Protein AF-Q8TXC9-F1 (afdb_monomer_lite)

Structure (mmCIF, N/CA/C/O backbone):
data_AF-Q8TXC9-F1
#
_entry.id   AF-Q8TXC9-F1
#
loop_
_atom_site.group_PDB
_atom_site.id
_atom_site.type_symbol
_atom_site.label_atom_id
_atom_site.label_alt_id
_atom_site.label_comp_id
_atom_site.label_asym_id
_atom_site.label_entity_id
_atom_site.label_seq_id
_atom_site.pdbx_PDB_ins_code
_atom_site.Cartn_x
_atom_site.Cartn_y
_atom_site.Cartn_z
_atom_site.occupancy
_atom_site.B_iso_or_equiv
_atom_site.auth_seq_id
_atom_site.auth_comp_id
_atom_site.auth_asym_id
_atom_site.auth_atom_id
_atom_site.pdbx_PDB_model_num
ATOM 1 N N . MET A 1 1 ? -34.893 -1.475 16.739 1.00 61.31 1 MET A N 1
ATOM 2 C CA . MET A 1 1 ? -33.496 -1.694 17.169 1.00 61.31 1 MET A CA 1
ATOM 3 C C . MET A 1 1 ? -32.945 -2.768 16.254 1.00 61.31 1 MET A C 1
ATOM 5 O O . MET A 1 1 ? -33.666 -3.723 16.013 1.00 61.31 1 MET A O 1
ATOM 9 N N . GLU A 1 2 ? -31.781 -2.564 15.650 1.00 82.81 2 GLU A N 1
ATOM 10 C CA . GLU A 1 2 ? -31.255 -3.497 14.645 1.00 82.81 2 GLU A CA 1
ATOM 11 C C . GLU A 1 2 ? -30.618 -4.713 15.333 1.00 82.81 2 GLU A C 1
ATOM 13 O O . GLU A 1 2 ? -30.132 -4.606 16.466 1.00 82.81 2 GLU A O 1
ATOM 18 N N . THR A 1 3 ? -30.670 -5.875 14.690 1.00 88.00 3 THR A N 1
ATOM 19 C CA . THR A 1 3 ? -30.231 -7.148 15.272 1.00 88.00 3 THR A CA 1
ATOM 20 C C . THR A 1 3 ? -29.164 -7.766 14.385 1.00 88.00 3 THR A C 1
ATOM 22 O O . THR A 1 3 ? -29.400 -7.968 13.195 1.00 88.00 3 THR A O 1
ATOM 25 N N . VAL A 1 4 ? -28.004 -8.063 14.969 1.00 90.00 4 VAL A N 1
ATOM 26 C CA . VAL A 1 4 ? -26.855 -8.683 14.296 1.00 90.00 4 VAL A CA 1
ATOM 27 C C . VAL A 1 4 ? -26.673 -10.119 14.771 1.00 90.00 4 VAL A C 1
ATOM 29 O O . VAL A 1 4 ? -27.035 -10.459 15.899 1.00 90.00 4 VAL A O 1
ATOM 32 N N . GLY A 1 5 ? -26.106 -10.961 13.914 1.00 90.00 5 GLY A N 1
ATOM 33 C CA . GLY A 1 5 ? -25.794 -12.344 14.256 1.00 90.00 5 GLY A CA 1
ATOM 34 C C . GLY A 1 5 ? -24.606 -12.509 15.207 1.00 90.00 5 GLY A C 1
ATOM 35 O O . GLY A 1 5 ? -23.860 -11.571 15.496 1.00 90.00 5 GLY A O 1
ATOM 36 N N . VAL A 1 6 ? -24.385 -13.744 15.661 1.00 90.06 6 VAL A N 1
ATOM 37 C CA . VAL A 1 6 ? -23.161 -14.155 16.375 1.00 90.06 6 VAL A CA 1
ATOM 38 C C . VAL A 1 6 ? -21.911 -14.017 15.506 1.00 90.06 6 VAL A C 1
ATOM 40 O O . VAL A 1 6 ? -20.826 -13.715 16.017 1.00 90.06 6 VAL A O 1
ATOM 43 N N . THR A 1 7 ? -22.080 -14.164 14.199 1.00 90.50 7 THR A N 1
ATOM 44 C CA . THR A 1 7 ? -21.128 -13.746 13.171 1.00 90.50 7 THR A CA 1
ATOM 45 C C . THR A 1 7 ? -21.804 -12.670 12.330 1.00 90.50 7 THR A C 1
ATOM 47 O O . THR A 1 7 ? -22.983 -12.805 12.005 1.00 90.50 7 THR A O 1
ATOM 50 N N . THR A 1 8 ? -21.087 -11.593 12.019 1.00 90.50 8 THR A N 1
ATOM 51 C CA . THR A 1 8 ? -21.594 -10.490 11.194 1.00 90.50 8 THR A CA 1
ATOM 52 C C . THR A 1 8 ? -20.525 -10.007 10.223 1.00 90.50 8 THR A C 1
ATOM 54 O O . THR A 1 8 ? -19.336 -10.301 10.386 1.00 90.50 8 THR A O 1
ATOM 57 N N . VAL A 1 9 ? -20.931 -9.241 9.220 1.00 90.06 9 VAL A N 1
ATOM 58 C CA . VAL A 1 9 ? -20.023 -8.606 8.271 1.00 90.06 9 VAL A CA 1
ATOM 59 C C . VAL A 1 9 ? -19.818 -7.159 8.678 1.00 90.06 9 VAL A C 1
ATOM 61 O O . VAL A 1 9 ? -20.773 -6.400 8.821 1.00 90.06 9 VAL A O 1
ATOM 64 N N . VAL A 1 10 ? -18.559 -6.760 8.828 1.00 91.06 10 VAL A N 1
ATOM 65 C CA . VAL A 1 10 ? -18.196 -5.378 9.148 1.00 91.06 10 VAL A CA 1
ATOM 66 C C . VAL A 1 10 ? -17.262 -4.813 8.097 1.00 91.06 10 VAL A C 1
ATOM 68 O O . VAL A 1 10 ? -16.391 -5.520 7.587 1.00 91.06 10 VAL A O 1
ATOM 71 N N . THR A 1 11 ? -17.385 -3.519 7.816 1.00 88.44 11 THR A N 1
ATOM 72 C CA . THR A 1 11 ? -16.339 -2.787 7.091 1.00 88.44 11 THR A CA 1
ATOM 73 C C . THR A 1 11 ? -15.407 -2.150 8.109 1.00 88.44 11 THR A C 1
ATOM 75 O O . THR A 1 11 ? -15.819 -1.293 8.887 1.00 88.44 11 THR A O 1
ATOM 78 N N . VAL A 1 12 ? -14.136 -2.546 8.113 1.00 88.38 12 VAL A N 1
ATOM 79 C CA . VAL A 1 12 ? -13.107 -1.943 8.968 1.00 88.38 12 VAL A CA 1
ATOM 80 C C . VAL A 1 12 ? -12.275 -0.989 8.128 1.00 88.38 12 VAL A C 1
ATOM 82 O O . VAL A 1 12 ? -11.699 -1.398 7.124 1.00 88.38 12 VAL A O 1
ATOM 85 N N . SER A 1 13 ? -12.203 0.275 8.530 1.00 79.00 13 SER A N 1
ATOM 86 C CA . SER A 1 13 ? -11.417 1.314 7.862 1.00 79.00 13 SER A CA 1
ATOM 87 C C . SER A 1 13 ? -10.275 1.784 8.761 1.00 79.00 13 SER A C 1
ATOM 89 O O . SER A 1 13 ? -10.498 2.125 9.925 1.00 79.00 13 SER A O 1
ATOM 91 N N . GLY A 1 14 ? -9.060 1.796 8.220 1.00 72.69 14 GLY A N 1
ATOM 92 C CA . GLY A 1 14 ? -7.884 2.417 8.824 1.00 72.69 14 GLY A CA 1
ATOM 93 C C . GLY A 1 14 ? -7.510 3.713 8.104 1.00 72.69 14 GLY A C 1
ATOM 94 O O . GLY A 1 14 ? -8.335 4.329 7.431 1.00 72.69 14 GLY A O 1
ATOM 95 N N . LEU A 1 15 ? -6.258 4.137 8.255 1.00 58.81 15 LEU A N 1
ATOM 96 C CA . LEU A 1 15 ? -5.747 5.389 7.691 1.00 58.81 15 LEU A CA 1
ATOM 97 C C . LEU A 1 15 ? -5.582 5.339 6.167 1.00 58.81 15 LEU A C 1
ATOM 99 O O . LEU A 1 15 ? -5.651 6.378 5.514 1.00 58.81 15 LEU A O 1
ATOM 103 N N . THR A 1 16 ? -5.328 4.155 5.604 1.00 55.47 16 THR A N 1
ATOM 104 C CA . THR A 1 16 ? -4.928 3.991 4.194 1.00 55.47 16 THR A CA 1
ATOM 105 C C . THR A 1 16 ? -5.880 3.118 3.387 1.00 55.47 16 THR A C 1
ATOM 107 O O . THR A 1 16 ? -5.694 2.960 2.184 1.00 55.47 16 THR A O 1
ATOM 110 N N . GLY A 1 17 ? -6.890 2.526 4.019 1.00 65.88 17 GLY A N 1
ATOM 111 C CA . GLY A 1 17 ? -7.825 1.656 3.325 1.00 65.88 17 GLY A CA 1
ATOM 112 C C . GLY A 1 17 ? -8.965 1.176 4.203 1.00 65.88 17 GLY A C 1
ATOM 113 O O . GLY A 1 17 ? -9.039 1.463 5.397 1.00 65.88 17 GLY A O 1
ATOM 114 N N . SER A 1 18 ? -9.861 0.416 3.588 1.00 72.38 18 SER A N 1
ATOM 115 C CA . SER A 1 18 ? -10.970 -0.244 4.263 1.00 72.38 18 SER A CA 1
ATOM 116 C C . SER A 1 18 ? -11.182 -1.632 3.694 1.00 72.38 18 SER A C 1
ATOM 118 O O . SER A 1 18 ? -10.980 -1.833 2.497 1.00 72.38 18 SER A O 1
ATOM 120 N N . LYS A 1 19 ? -11.630 -2.570 4.523 1.00 81.12 19 LYS A N 1
ATOM 121 C CA . LYS A 1 19 ? -11.921 -3.935 4.095 1.00 81.12 19 LYS A CA 1
ATOM 122 C C . LYS A 1 19 ? -13.181 -4.453 4.767 1.00 81.12 19 LYS A C 1
ATOM 124 O O . LYS A 1 19 ? -13.377 -4.248 5.965 1.00 81.12 19 LYS A O 1
ATOM 129 N N . ARG A 1 20 ? -14.019 -5.127 3.985 1.00 86.38 20 ARG A N 1
ATOM 130 C CA . ARG A 1 20 ? -15.211 -5.820 4.466 1.00 86.38 20 ARG A CA 1
ATOM 131 C C . ARG A 1 20 ? -14.799 -7.230 4.887 1.00 86.38 20 ARG A C 1
ATOM 133 O O . ARG A 1 20 ? -14.148 -7.935 4.120 1.00 86.38 20 ARG A O 1
ATOM 140 N N . VAL A 1 21 ? -15.067 -7.603 6.135 1.00 89.38 21 VAL A N 1
ATOM 141 C CA . VAL A 1 21 ? -14.606 -8.867 6.730 1.00 89.38 21 VAL A CA 1
ATOM 142 C C . VAL A 1 21 ? -15.687 -9.491 7.598 1.00 89.38 21 VAL A C 1
ATOM 144 O O . VAL A 1 21 ? -16.495 -8.787 8.203 1.00 89.38 21 VAL A O 1
ATOM 147 N N . ALA A 1 22 ? -15.653 -10.817 7.713 1.00 90.44 22 ALA A N 1
ATOM 148 C CA . ALA A 1 22 ? -16.392 -11.516 8.753 1.00 90.44 22 ALA A CA 1
ATOM 149 C C . ALA A 1 22 ? -15.819 -11.158 10.134 1.00 90.44 22 ALA A C 1
ATOM 151 O O . ALA A 1 22 ? -14.601 -11.180 10.348 1.00 90.44 22 ALA A O 1
ATOM 152 N N . ALA A 1 23 ? -16.699 -10.865 11.082 1.00 93.56 23 ALA A N 1
ATOM 153 C CA . ALA A 1 23 ? -16.362 -10.601 12.466 1.00 93.56 23 ALA A CA 1
ATOM 154 C C . ALA A 1 23 ? -17.197 -11.469 13.403 1.00 93.56 23 ALA A C 1
ATOM 156 O O . ALA A 1 23 ? -18.397 -11.662 13.202 1.00 93.56 23 ALA A O 1
ATOM 157 N N . ARG A 1 24 ? -16.568 -11.948 14.478 1.00 94.00 24 ARG A N 1
ATOM 158 C CA . ARG A 1 24 ? -17.290 -12.597 15.573 1.00 94.00 24 ARG A CA 1
ATOM 159 C C . ARG A 1 24 ? -17.814 -11.529 16.523 1.00 94.00 24 ARG A C 1
ATOM 161 O O . ARG A 1 24 ? -17.031 -10.741 17.056 1.00 94.00 24 ARG A O 1
ATOM 168 N N . VAL A 1 25 ? -19.115 -11.538 16.777 1.00 94.00 25 VAL A N 1
ATOM 169 C CA . VAL A 1 25 ? -19.719 -10.757 17.855 1.00 94.00 25 VAL A CA 1
ATOM 170 C C . VAL A 1 25 ? -19.485 -11.499 19.167 1.00 94.00 25 VAL A C 1
ATOM 172 O O . VAL A 1 25 ? -19.994 -12.602 19.361 1.00 94.00 25 VAL A O 1
ATOM 175 N N . ASP A 1 26 ? -18.683 -10.917 20.056 1.00 90.31 26 ASP A N 1
ATOM 176 C CA . ASP A 1 26 ? -18.301 -11.529 21.328 1.00 90.31 26 ASP A CA 1
ATOM 177 C C . ASP A 1 26 ? -18.760 -10.648 22.491 1.00 90.31 26 ASP A C 1
ATOM 179 O O . ASP A 1 26 ? -18.134 -9.650 22.859 1.00 90.31 26 ASP A O 1
ATOM 183 N N . THR A 1 27 ? -19.878 -11.034 23.102 1.00 87.12 27 THR A N 1
ATOM 184 C CA . THR A 1 27 ? -20.404 -10.350 24.284 1.00 87.12 27 THR A CA 1
ATOM 185 C C . THR A 1 27 ? -19.563 -10.608 25.539 1.00 87.12 27 THR A C 1
ATOM 187 O O . THR A 1 27 ? -19.743 -9.915 26.535 1.00 87.12 27 THR A O 1
ATOM 190 N N . GLY A 1 28 ? -18.629 -11.562 25.537 1.00 86.50 28 GLY A N 1
ATOM 191 C CA . GLY A 1 28 ? -17.633 -11.731 26.598 1.00 86.50 28 GLY A CA 1
ATOM 192 C C . GLY A 1 28 ? -16.497 -10.710 26.495 1.00 86.50 28 GLY A C 1
ATOM 193 O O . GLY A 1 28 ? -15.976 -10.245 27.513 1.00 86.50 28 GLY A O 1
ATOM 194 N N . ALA A 1 29 ? -16.165 -10.278 25.278 1.00 87.25 29 ALA A N 1
ATOM 195 C CA . ALA A 1 29 ? -15.137 -9.278 25.029 1.00 87.25 29 ALA A CA 1
ATOM 196 C C . ALA A 1 29 ? -15.623 -7.856 25.363 1.00 87.25 29 ALA A C 1
ATOM 198 O O . ALA A 1 29 ? -16.704 -7.411 24.971 1.00 87.25 29 ALA A O 1
ATOM 199 N N . GLU A 1 30 ? -14.820 -7.101 26.116 1.00 88.44 30 GLU A N 1
ATOM 200 C CA . GLU A 1 30 ? -15.113 -5.689 26.394 1.00 88.44 30 GLU A CA 1
ATOM 201 C C . GLU A 1 30 ? -14.768 -4.787 25.200 1.00 88.44 30 GLU A C 1
ATOM 203 O O . GLU A 1 30 ? -15.554 -3.910 24.838 1.00 88.44 30 GLU A O 1
ATOM 208 N N . ASN A 1 31 ? -13.591 -5.003 24.608 1.00 90.56 31 ASN A N 1
ATOM 209 C CA . ASN A 1 31 ? -13.044 -4.210 23.509 1.00 90.56 31 ASN A CA 1
ATOM 210 C C . ASN A 1 31 ? -12.943 -5.071 22.248 1.00 90.56 31 ASN A C 1
ATOM 212 O O . ASN A 1 31 ? -12.907 -6.300 22.333 1.00 90.56 31 ASN A O 1
ATOM 216 N N . ASP A 1 32 ? -12.824 -4.411 21.105 1.00 94.62 32 ASP A N 1
ATOM 217 C CA . ASP A 1 32 ? -12.635 -5.083 19.829 1.00 94.62 32 ASP A CA 1
ATOM 218 C C . ASP A 1 32 ? -11.209 -5.641 19.713 1.00 94.62 32 ASP A C 1
ATOM 220 O O . ASP A 1 32 ? -10.265 -5.209 20.395 1.00 94.62 32 ASP A O 1
ATOM 224 N N . SER A 1 33 ? -11.028 -6.610 18.822 1.00 93.38 33 SER A N 1
ATOM 225 C CA . SER A 1 33 ? -9.696 -7.104 18.469 1.00 93.38 33 SER A CA 1
ATOM 226 C C . SER A 1 33 ? -9.593 -7.347 16.979 1.00 93.38 33 SER A C 1
ATOM 228 O O . SER A 1 33 ? -10.494 -7.958 16.406 1.00 93.38 33 SER A O 1
ATOM 230 N N . ILE A 1 34 ? -8.478 -6.933 16.396 1.00 93.81 34 ILE A N 1
ATOM 231 C CA . ILE A 1 34 ? -8.208 -7.007 14.966 1.00 93.81 34 ILE A CA 1
ATOM 232 C C . ILE A 1 34 ? -6.934 -7.820 14.730 1.00 93.81 34 ILE A C 1
ATOM 234 O O . ILE A 1 34 ? -5.950 -7.692 15.465 1.00 93.81 34 ILE A O 1
ATOM 238 N N . ASP A 1 35 ? -6.967 -8.682 13.719 1.00 92.12 35 ASP A N 1
ATOM 239 C CA . ASP A 1 35 ? -5.806 -9.447 13.284 1.00 92.12 35 ASP A CA 1
ATOM 240 C C . ASP A 1 35 ? -4.696 -8.527 12.754 1.00 92.12 35 ASP A C 1
ATOM 242 O O . ASP A 1 35 ? -4.962 -7.545 12.058 1.00 92.12 35 ASP A O 1
ATOM 246 N N . LEU A 1 36 ? -3.440 -8.869 13.043 1.00 82.38 36 LEU A N 1
ATOM 247 C CA . LEU A 1 36 ? -2.268 -8.106 12.606 1.00 82.38 36 LEU A CA 1
ATOM 248 C C . LEU A 1 36 ? -2.195 -7.915 11.084 1.00 82.38 36 LEU A C 1
ATOM 250 O O . LEU A 1 36 ? -1.799 -6.842 10.624 1.00 82.38 36 LEU A O 1
ATOM 254 N N . LYS A 1 37 ? -2.576 -8.922 10.287 1.00 82.06 37 LYS A N 1
ATOM 255 C CA . LYS A 1 37 ? -2.560 -8.816 8.823 1.00 82.06 37 LYS A CA 1
ATOM 256 C C . LYS A 1 37 ? -3.634 -7.844 8.355 1.00 82.06 37 LYS A C 1
ATOM 258 O O . LYS A 1 37 ? -3.321 -6.930 7.598 1.00 82.06 37 LYS A O 1
ATOM 263 N N . LEU A 1 38 ? -4.863 -8.004 8.848 1.00 85.50 38 LEU A N 1
ATOM 264 C CA . LEU A 1 38 ? -5.970 -7.105 8.518 1.00 85.50 38 LEU A CA 1
ATOM 265 C C . LEU A 1 38 ? -5.649 -5.659 8.921 1.00 85.50 38 LEU A C 1
ATOM 267 O O . LEU A 1 38 ? -5.826 -4.744 8.121 1.00 85.50 38 LEU A O 1
ATOM 271 N N . ALA A 1 39 ? -5.113 -5.460 10.126 1.00 85.69 39 ALA A N 1
ATOM 272 C CA . ALA A 1 39 ? -4.670 -4.160 10.614 1.00 85.69 39 ALA A CA 1
ATOM 273 C C . ALA A 1 39 ? -3.602 -3.532 9.705 1.00 85.69 39 ALA A C 1
ATOM 275 O O . ALA A 1 39 ? -3.683 -2.347 9.386 1.00 85.69 39 ALA A O 1
ATOM 276 N N . SER A 1 40 ? -2.628 -4.323 9.247 1.00 80.00 40 SER A N 1
ATOM 277 C CA . SER A 1 40 ? -1.600 -3.857 8.316 1.00 80.00 40 SER A CA 1
ATOM 278 C C . SER A 1 40 ? -2.162 -3.502 6.937 1.00 80.00 40 SER A C 1
ATOM 280 O O . SER A 1 40 ? -1.664 -2.560 6.330 1.00 80.00 40 SER A O 1
ATOM 282 N N . GLU A 1 41 ? -3.145 -4.248 6.427 1.00 77.19 41 GLU A N 1
ATOM 283 C CA . GLU A 1 41 ? -3.743 -4.023 5.102 1.00 77.19 41 GLU A CA 1
ATOM 284 C C . GLU A 1 41 ? -4.535 -2.710 5.040 1.00 77.19 41 GLU A C 1
ATOM 286 O O . GLU A 1 41 ? -4.435 -1.974 4.062 1.00 77.19 41 GLU A O 1
ATOM 291 N N . ILE A 1 42 ? -5.296 -2.389 6.091 1.00 76.88 42 ILE A N 1
ATOM 292 C CA . ILE A 1 42 ? -6.118 -1.167 6.135 1.00 76.88 42 ILE A CA 1
ATOM 293 C C . ILE A 1 42 ? -5.356 0.062 6.660 1.00 76.88 42 ILE A C 1
ATOM 295 O O . ILE A 1 42 ? -5.903 1.166 6.680 1.00 76.88 42 ILE A O 1
ATOM 299 N N . GLY A 1 43 ? -4.119 -0.125 7.132 1.00 76.06 43 GLY A N 1
ATOM 300 C CA . GLY A 1 43 ? -3.350 0.912 7.822 1.00 76.06 43 GLY A CA 1
ATOM 301 C C . GLY A 1 43 ? -3.991 1.317 9.150 1.00 76.06 43 GLY A C 1
ATOM 302 O O . GLY A 1 43 ? -4.213 2.502 9.392 1.00 76.06 43 GLY A O 1
ATOM 303 N N . ALA A 1 44 ? -4.357 0.343 9.988 1.00 80.12 44 ALA A N 1
ATOM 304 C CA . ALA A 1 44 ? -4.981 0.590 11.284 1.00 80.12 44 ALA A CA 1
ATOM 305 C C . ALA A 1 44 ? -4.064 1.425 12.187 1.00 80.12 44 ALA A C 1
ATOM 307 O O . ALA A 1 44 ? -2.881 1.121 12.358 1.00 80.12 44 ALA A O 1
ATOM 308 N N . GLY A 1 45 ? -4.618 2.478 12.777 1.00 79.44 45 GLY A N 1
ATOM 309 C CA . GLY A 1 45 ? -3.850 3.423 13.565 1.00 79.44 45 GLY A CA 1
ATOM 310 C C . GLY A 1 45 ? -4.571 4.758 13.774 1.00 79.44 45 GLY A C 1
ATOM 311 O O . GLY A 1 45 ? -5.655 4.974 13.235 1.00 79.44 45 GLY A O 1
ATOM 312 N N . PRO A 1 46 ? -3.962 5.677 14.543 1.00 79.81 46 PRO A N 1
ATOM 313 C CA . PRO A 1 46 ? -2.685 5.518 15.249 1.00 79.81 46 PRO A CA 1
ATOM 314 C C . PRO A 1 46 ? -2.742 4.468 16.371 1.00 79.81 46 PRO A C 1
ATOM 316 O O . PRO A 1 46 ? -3.823 4.076 16.816 1.00 79.81 46 PRO A O 1
ATOM 319 N N . VAL A 1 47 ? -1.572 4.003 16.825 1.00 84.06 47 VAL A N 1
ATOM 320 C CA . VAL A 1 47 ? -1.466 3.237 18.075 1.00 84.06 47 VAL A CA 1
ATOM 321 C C . VAL A 1 47 ? -1.692 4.210 19.230 1.00 84.06 47 VAL A C 1
ATOM 323 O O . VAL A 1 47 ? -0.945 5.170 19.384 1.00 84.06 47 VAL A O 1
ATOM 326 N N . ILE A 1 48 ? -2.728 3.969 20.026 1.00 84.19 48 ILE A N 1
ATOM 327 C CA . ILE A 1 48 ? -3.173 4.861 21.108 1.00 84.19 48 ILE A CA 1
ATOM 328 C C . ILE A 1 48 ? -2.821 4.343 22.505 1.00 84.19 48 ILE A C 1
ATOM 330 O O . ILE A 1 48 ? -3.066 5.013 23.503 1.00 84.19 48 ILE A O 1
ATOM 334 N N . GLY A 1 49 ? -2.259 3.139 22.603 1.00 86.38 49 GLY A N 1
ATOM 335 C CA . GLY A 1 49 ? -1.827 2.589 23.879 1.00 86.38 49 GLY A CA 1
ATOM 336 C C . GLY A 1 49 ? -1.573 1.094 23.832 1.00 86.38 49 GLY A C 1
ATOM 337 O O . GLY A 1 49 ? -1.457 0.486 22.770 1.00 86.38 49 GLY A O 1
ATOM 338 N N . VAL A 1 50 ? -1.497 0.495 25.018 1.00 87.06 50 VAL A N 1
ATOM 339 C CA . VAL A 1 50 ? -1.298 -0.943 25.208 1.00 87.06 50 VAL A CA 1
ATOM 340 C C . VAL A 1 50 ? -2.264 -1.420 26.286 1.00 87.06 50 VAL A C 1
ATOM 342 O O . VAL A 1 50 ? -2.263 -0.887 27.394 1.00 87.06 50 VAL A O 1
ATOM 345 N N . LYS A 1 51 ? -3.072 -2.441 25.990 1.00 83.38 51 LYS A N 1
ATOM 346 C CA . LYS A 1 51 ? -3.993 -3.064 26.952 1.00 83.38 51 LYS A CA 1
ATOM 347 C C . LYS A 1 51 ? -3.479 -4.439 27.367 1.00 83.38 51 LYS A C 1
ATOM 349 O O . LYS A 1 51 ? -2.978 -5.211 26.552 1.00 83.38 51 LYS A O 1
ATOM 354 N N . LYS A 1 52 ? -3.618 -4.749 28.656 1.00 82.69 52 LYS A N 1
ATOM 355 C CA . LYS A 1 52 ? -3.370 -6.084 29.208 1.00 82.69 52 LYS A CA 1
ATOM 356 C C . LYS A 1 52 ? -4.623 -6.927 28.982 1.00 82.69 52 LYS A C 1
ATOM 358 O O . LYS A 1 52 ? -5.675 -6.608 29.526 1.00 82.69 52 LYS A O 1
ATOM 363 N N . VAL A 1 53 ? -4.518 -7.982 28.185 1.00 76.06 53 VAL A N 1
ATOM 364 C CA . VAL A 1 53 ? -5.623 -8.897 27.893 1.00 76.06 53 VAL A CA 1
ATOM 365 C C . VAL A 1 53 ? -5.395 -10.242 28.576 1.00 76.06 53 VAL A C 1
ATOM 367 O O . VAL A 1 53 ? -4.265 -10.721 28.703 1.00 76.06 53 VAL A O 1
ATOM 370 N N . ARG A 1 54 ? -6.481 -10.860 29.043 1.00 68.44 54 ARG A N 1
ATOM 371 C CA . ARG A 1 54 ? -6.475 -12.254 29.494 1.00 68.44 54 ARG A CA 1
ATOM 372 C C . ARG A 1 54 ? -6.785 -13.116 28.275 1.00 68.44 54 ARG A C 1
ATOM 374 O O . ARG A 1 54 ? -7.911 -13.100 27.792 1.00 68.44 54 ARG A O 1
ATOM 381 N N . SER A 1 55 ? -5.771 -13.784 27.734 1.00 56.62 55 SER A N 1
ATOM 382 C CA . SER A 1 55 ? -5.955 -14.704 26.611 1.00 56.62 55 SER A CA 1
ATOM 383 C C . SER A 1 55 ? -6.605 -15.993 27.116 1.00 56.62 55 SER A C 1
ATOM 385 O O . SER A 1 55 ? -6.162 -16.541 28.122 1.00 56.62 55 SER A O 1
ATOM 387 N N . ALA A 1 56 ? -7.652 -16.466 26.436 1.00 53.72 56 ALA A N 1
ATOM 388 C CA . ALA A 1 56 ? -8.244 -17.780 26.700 1.00 53.72 56 ALA A CA 1
ATOM 389 C C . ALA A 1 56 ? -7.386 -18.926 26.126 1.00 53.72 56 ALA A C 1
ATOM 391 O O . ALA A 1 56 ? -7.466 -20.052 26.605 1.00 53.72 56 ALA A O 1
ATOM 392 N N . SER A 1 57 ? -6.562 -18.625 25.116 1.00 50.47 57 SER A N 1
ATOM 393 C CA . SER A 1 57 ? -5.784 -19.599 24.339 1.00 50.47 57 SER A CA 1
ATOM 394 C C . SER A 1 57 ? -4.374 -19.825 24.886 1.00 50.47 57 SER A C 1
ATOM 396 O O . SER A 1 57 ? -3.774 -20.866 24.645 1.00 50.47 57 SER A O 1
ATOM 398 N N . ALA A 1 58 ? -3.832 -18.862 25.634 1.00 45.28 58 ALA A N 1
ATOM 399 C CA . ALA A 1 58 ? -2.629 -19.082 26.423 1.00 45.28 58 ALA A CA 1
ATOM 400 C C . ALA A 1 58 ? -3.069 -19.654 27.770 1.00 45.28 58 ALA A C 1
ATOM 402 O O . ALA A 1 58 ? -4.011 -19.138 28.368 1.00 45.28 58 ALA A O 1
ATOM 403 N N . SER A 1 59 ? -2.396 -20.705 28.251 1.00 42.28 59 SER A N 1
ATOM 404 C CA . SER A 1 59 ? -2.547 -21.238 29.612 1.00 42.28 59 SER A CA 1
ATOM 405 C C . SER A 1 59 ? -2.882 -20.117 30.604 1.00 42.28 59 SER A C 1
ATOM 407 O O . SER A 1 59 ? -2.222 -19.074 30.539 1.00 42.28 59 SER A O 1
ATOM 409 N N . ARG A 1 60 ? -3.856 -20.339 31.503 1.00 44.47 60 ARG A N 1
ATOM 410 C CA . ARG A 1 60 ? -4.478 -19.402 32.479 1.00 44.47 60 ARG A CA 1
ATOM 411 C C . ARG A 1 60 ? -3.536 -18.448 33.264 1.00 44.47 60 ARG A C 1
ATOM 413 O O . ARG A 1 60 ? -4.017 -17.632 34.042 1.00 44.47 60 ARG A O 1
ATOM 420 N N . LEU A 1 61 ? -2.221 -18.525 33.063 1.00 44.53 61 LEU A N 1
ATOM 421 C CA . LEU A 1 61 ? -1.145 -17.844 33.770 1.00 44.53 61 LEU A CA 1
ATOM 422 C C . LEU A 1 61 ? -0.466 -16.667 33.030 1.00 44.53 61 LEU A C 1
ATOM 424 O O . LEU A 1 61 ? 0.258 -15.917 33.680 1.00 44.53 61 LEU A O 1
ATOM 428 N N . ARG A 1 62 ? -0.658 -16.449 31.716 1.00 52.03 62 ARG A N 1
ATOM 429 C CA . ARG A 1 62 ? -0.012 -15.315 31.006 1.00 52.03 62 ARG A CA 1
ATOM 430 C C . ARG A 1 62 ? -1.017 -14.307 30.465 1.00 52.03 62 ARG A C 1
ATOM 432 O O . ARG A 1 62 ? -1.659 -14.500 29.440 1.00 52.03 62 ARG A O 1
ATOM 439 N N . SER A 1 63 ? -1.101 -13.176 31.155 1.00 62.34 63 SER A N 1
ATOM 440 C CA . SER A 1 63 ? -1.668 -11.951 30.601 1.00 62.34 63 SER A CA 1
ATOM 441 C C . SER A 1 63 ? -0.773 -11.410 29.488 1.00 62.34 63 SER A C 1
ATOM 443 O O . SER A 1 63 ? 0.419 -11.198 29.714 1.00 62.34 63 SER A O 1
ATOM 445 N N . GLU A 1 64 ? -1.349 -11.140 28.326 1.00 75.25 64 GLU A N 1
ATOM 446 C CA . GLU A 1 64 ? -0.641 -10.622 27.157 1.00 75.25 64 GLU A CA 1
ATOM 447 C C . GLU A 1 64 ? -0.847 -9.106 27.061 1.00 75.25 64 GLU A C 1
ATOM 449 O O . GLU A 1 64 ? -1.920 -8.594 27.386 1.00 75.25 64 GLU A O 1
ATOM 454 N N . ARG A 1 65 ? 0.176 -8.358 26.645 1.00 81.12 65 ARG A N 1
ATOM 455 C CA . ARG A 1 65 ? 0.066 -6.916 26.402 1.00 81.12 65 ARG A CA 1
ATOM 456 C C . ARG A 1 65 ? -0.086 -6.690 24.906 1.00 81.12 65 ARG A C 1
ATOM 458 O O . ARG A 1 65 ? 0.833 -6.988 24.155 1.00 81.12 65 ARG A O 1
ATOM 465 N N . ARG A 1 66 ? -1.231 -6.152 24.491 1.00 84.88 66 ARG A N 1
ATOM 466 C CA . ARG A 1 66 ? -1.555 -5.910 23.083 1.00 84.88 66 ARG A CA 1
ATOM 467 C C . ARG A 1 66 ? -1.626 -4.414 22.794 1.00 84.88 66 ARG A C 1
ATOM 469 O O . ARG A 1 66 ? -2.308 -3.704 23.543 1.00 84.88 66 ARG A O 1
ATOM 476 N N . PRO A 1 67 ? -0.951 -3.919 21.740 1.00 87.56 67 PRO A N 1
ATOM 477 C CA . PRO A 1 67 ? -1.157 -2.560 21.261 1.00 87.56 67 PRO A CA 1
ATOM 478 C C . PRO A 1 67 ? -2.629 -2.321 20.922 1.00 87.56 67 PRO A C 1
ATOM 480 O O . PRO A 1 67 ? -3.334 -3.234 20.491 1.00 87.56 67 PRO A O 1
ATOM 483 N N . VAL A 1 68 ? -3.087 -1.093 21.118 1.00 89.38 68 VAL A N 1
ATOM 484 C CA . VAL A 1 68 ? -4.444 -0.652 20.796 1.00 89.38 68 VAL A CA 1
ATOM 485 C C . VAL A 1 68 ? -4.356 0.352 19.659 1.00 89.38 68 VAL A C 1
ATOM 487 O O . VAL A 1 68 ? -3.592 1.310 19.755 1.00 89.38 68 VAL A O 1
ATOM 490 N N . VAL A 1 69 ? -5.131 0.141 18.602 1.00 87.88 69 VAL A N 1
ATOM 491 C CA . VAL A 1 69 ? -5.197 1.016 17.427 1.00 87.88 69 VAL A CA 1
ATOM 492 C C . VAL A 1 69 ? -6.587 1.615 17.271 1.00 87.88 69 VAL A C 1
ATOM 494 O O . VAL A 1 69 ? -7.586 0.992 17.636 1.00 87.88 69 VAL A O 1
ATOM 497 N N . HIS A 1 70 ? -6.651 2.814 16.698 1.00 85.06 70 HIS A N 1
ATOM 498 C CA . HIS A 1 70 ? -7.902 3.367 16.191 1.00 85.06 70 HIS A CA 1
ATOM 499 C C . HIS A 1 70 ? -8.268 2.757 14.834 1.00 85.06 70 HIS A C 1
ATOM 501 O O . HIS A 1 70 ? -7.432 2.633 13.937 1.00 85.06 70 HIS A O 1
ATOM 507 N N . VAL A 1 71 ? -9.542 2.400 14.689 1.00 85.81 71 VAL A N 1
ATOM 508 C CA . VAL A 1 71 ? -10.177 2.002 13.427 1.00 85.81 71 VAL A CA 1
ATOM 509 C C . VAL A 1 71 ? -11.592 2.575 13.369 1.00 85.81 71 VAL A C 1
ATOM 511 O O . VAL A 1 71 ? -12.193 2.871 14.400 1.00 85.81 71 VAL A O 1
ATOM 514 N N . THR A 1 72 ? -12.150 2.729 12.172 1.00 83.12 72 THR A N 1
ATOM 515 C CA . THR A 1 72 ? -13.585 3.002 11.998 1.00 83.12 72 THR A CA 1
ATOM 516 C C . THR A 1 72 ? -14.282 1.717 11.582 1.00 83.12 72 THR A C 1
ATOM 518 O O . THR A 1 72 ? -13.893 1.103 10.591 1.00 83.12 72 THR A O 1
ATOM 521 N N . LEU A 1 73 ? -15.296 1.311 12.337 1.00 86.81 73 LEU A N 1
ATOM 522 C CA . LEU A 1 73 ? -16.120 0.140 12.063 1.00 86.81 73 LEU A CA 1
ATOM 523 C C . LEU A 1 73 ? -17.465 0.564 11.500 1.00 86.81 73 LEU A C 1
ATOM 525 O O . LEU A 1 73 ? -18.164 1.365 12.113 1.00 86.81 73 LEU A O 1
ATOM 529 N N . GLU A 1 74 ? -17.840 -0.013 10.371 1.00 85.38 74 GLU A N 1
ATOM 530 C CA . GLU A 1 74 ? -19.211 -0.008 9.890 1.00 85.38 74 GLU A CA 1
ATOM 531 C C . GLU A 1 74 ? -19.885 -1.318 10.294 1.00 85.38 74 GLU A C 1
ATOM 533 O O . GLU A 1 74 ? -19.445 -2.396 9.890 1.00 85.38 74 GLU A O 1
ATOM 538 N N . LEU A 1 75 ? -20.928 -1.216 11.111 1.00 85.94 75 LEU A N 1
ATOM 539 C CA . LEU A 1 75 ? -21.731 -2.337 11.590 1.00 85.94 75 LEU A CA 1
ATOM 540 C C . LEU A 1 75 ? -23.198 -1.929 11.514 1.00 85.94 75 LEU A C 1
ATOM 542 O O . LEU A 1 75 ? -23.545 -0.872 12.043 1.00 85.94 75 LEU A O 1
ATOM 546 N N . ALA A 1 76 ? -24.046 -2.757 10.895 1.00 82.25 76 ALA A N 1
ATOM 547 C CA . ALA A 1 76 ? -25.489 -2.503 10.829 1.00 82.25 76 ALA A CA 1
ATOM 548 C C . ALA A 1 76 ? -25.803 -1.094 10.258 1.00 82.25 76 ALA A C 1
ATOM 550 O O . ALA A 1 76 ? -26.479 -0.272 10.872 1.00 82.25 76 ALA A O 1
ATOM 551 N N . GLY A 1 77 ? -25.134 -0.737 9.150 1.00 75.44 77 GLY A N 1
ATOM 552 C CA . GLY A 1 77 ? -25.243 0.576 8.494 1.00 75.44 77 GLY A CA 1
ATOM 553 C C . GLY A 1 77 ? -24.688 1.776 9.280 1.00 75.44 77 GLY A C 1
ATOM 554 O O . GLY A 1 77 ? -24.862 2.921 8.859 1.00 75.44 77 GLY A O 1
ATOM 555 N N . ARG A 1 78 ? -24.028 1.558 10.427 1.00 76.19 78 ARG A N 1
ATOM 556 C CA . ARG A 1 78 ? -23.507 2.624 11.299 1.00 76.19 78 ARG A CA 1
ATOM 557 C C . ARG A 1 78 ? -21.988 2.649 11.303 1.00 76.19 78 ARG A C 1
ATOM 559 O O . ARG A 1 78 ? -21.356 1.677 11.699 1.00 76.19 78 ARG A O 1
ATOM 566 N N . CYS A 1 79 ? -21.412 3.795 10.946 1.00 78.50 79 CYS A N 1
ATOM 567 C CA . CYS A 1 79 ? -19.975 4.055 11.045 1.00 78.50 79 CYS A CA 1
ATOM 568 C C . CYS A 1 79 ? -19.610 4.576 12.443 1.00 78.50 79 CYS A C 1
ATOM 570 O O . CYS A 1 79 ? -20.097 5.626 12.864 1.00 78.50 79 CYS A O 1
ATOM 572 N N . LEU A 1 80 ? -18.734 3.867 13.152 1.00 82.75 80 LEU A N 1
ATOM 573 C CA . LEU A 1 80 ? -18.368 4.136 14.540 1.00 82.75 80 LEU A CA 1
ATOM 574 C C . LEU A 1 80 ? -16.844 4.121 14.711 1.00 82.75 80 LEU A C 1
ATOM 576 O O . LEU A 1 80 ? -16.191 3.171 14.271 1.00 82.75 80 LEU A O 1
ATOM 580 N N . PRO A 1 81 ? -16.250 5.108 15.400 1.00 79.94 81 PRO A N 1
ATOM 581 C CA . PRO A 1 81 ? -14.868 4.994 15.839 1.00 79.94 81 PRO A CA 1
ATOM 582 C C . PRO A 1 81 ? -14.749 3.894 16.904 1.00 79.94 81 PRO A C 1
ATOM 584 O O . PRO A 1 81 ? -15.515 3.857 17.879 1.00 79.94 81 PRO A O 1
ATOM 587 N N . SER A 1 82 ? -13.766 3.015 16.729 1.00 89.06 82 SER A N 1
ATOM 588 C CA . SER A 1 82 ? -13.481 1.908 17.635 1.00 89.06 82 SER A CA 1
ATOM 589 C C . SER A 1 82 ? -11.995 1.798 17.981 1.00 89.06 82 SER A C 1
ATOM 591 O O . SER A 1 82 ? -11.107 2.131 17.195 1.00 89.06 82 SER A O 1
ATOM 593 N N . GLU A 1 83 ? -11.746 1.308 19.193 1.00 91.75 83 GLU A N 1
ATOM 594 C CA . GLU A 1 83 ? -10.430 0.926 19.687 1.00 91.75 83 GLU A CA 1
ATOM 595 C C . GLU A 1 83 ? -10.293 -0.594 19.593 1.00 91.75 83 GLU A C 1
ATOM 597 O O . GLU A 1 83 ? -10.952 -1.330 20.336 1.00 91.75 83 GLU A O 1
ATOM 602 N N . ALA A 1 84 ? -9.402 -1.066 18.725 1.00 93.44 84 ALA A N 1
ATOM 603 C CA . ALA A 1 84 ? -9.153 -2.490 18.550 1.00 93.44 84 ALA A CA 1
ATOM 604 C C . ALA A 1 84 ? -7.777 -2.877 19.097 1.00 93.44 84 ALA A C 1
ATOM 606 O O . ALA A 1 84 ? -6.770 -2.218 18.837 1.00 93.44 84 ALA A O 1
ATOM 607 N N . THR A 1 85 ? -7.720 -3.969 19.856 1.00 93.19 85 THR A N 1
ATOM 608 C CA . THR A 1 85 ? -6.444 -4.588 20.242 1.00 93.19 85 THR A CA 1
ATOM 609 C C . THR A 1 85 ? -5.849 -5.352 19.063 1.00 93.19 85 THR A C 1
ATOM 611 O O . THR A 1 85 ? -6.550 -6.131 18.417 1.00 93.19 85 THR A O 1
ATOM 614 N N . LEU A 1 86 ? -4.558 -5.155 18.793 1.00 88.06 86 LEU A N 1
ATOM 615 C CA . LEU A 1 86 ? -3.824 -5.942 17.807 1.00 88.06 86 LEU A CA 1
ATOM 616 C C . LEU A 1 86 ? -3.548 -7.334 18.369 1.00 88.06 86 LEU A C 1
ATOM 618 O O . LEU A 1 86 ? -2.943 -7.461 19.434 1.00 88.06 86 LEU A O 1
ATOM 622 N N . ALA A 1 87 ? -3.980 -8.366 17.656 1.00 84.38 87 ALA A N 1
ATOM 623 C CA . ALA A 1 87 ? -3.768 -9.752 18.042 1.00 84.38 87 ALA A CA 1
ATOM 624 C C . ALA A 1 87 ? -3.268 -10.570 16.852 1.00 84.38 87 ALA A C 1
ATOM 626 O O . ALA A 1 87 ? -3.690 -10.356 15.718 1.00 84.38 87 ALA A O 1
ATOM 627 N N . ASP A 1 88 ? -2.395 -11.534 17.120 1.00 79.19 88 ASP A N 1
ATOM 628 C CA . ASP A 1 88 ? -2.090 -12.577 16.152 1.00 79.19 88 ASP A CA 1
ATOM 629 C C . ASP A 1 88 ? -3.241 -13.592 16.139 1.00 79.19 88 ASP A C 1
ATOM 631 O O . ASP A 1 88 ? -3.429 -14.337 17.102 1.00 79.19 88 ASP A O 1
ATOM 635 N N . ARG A 1 89 ? -4.061 -13.564 15.083 1.00 78.00 89 ARG A N 1
ATOM 636 C CA . ARG A 1 89 ? -5.249 -14.417 14.929 1.00 78.00 89 ARG A CA 1
ATOM 637 C C . ARG A 1 89 ? -5.136 -15.297 13.685 1.00 78.00 89 ARG A C 1
ATOM 639 O O . ARG A 1 89 ? -6.155 -15.715 13.141 1.00 78.00 89 ARG A O 1
ATOM 646 N N . ARG A 1 90 ? -3.908 -15.578 13.231 1.00 68.81 90 ARG A N 1
ATOM 647 C CA . ARG A 1 90 ? -3.617 -16.253 11.951 1.00 68.81 90 ARG A CA 1
ATOM 648 C C . ARG A 1 90 ? -4.238 -17.651 11.837 1.00 68.81 90 ARG A C 1
ATOM 650 O O . ARG A 1 90 ? -4.568 -18.052 10.727 1.00 68.81 90 ARG A O 1
ATOM 657 N N . ASP A 1 91 ? -4.449 -18.326 12.965 1.00 71.69 91 ASP A N 1
ATOM 658 C CA . ASP A 1 91 ? -5.056 -19.663 13.039 1.00 71.69 91 ASP A CA 1
ATOM 659 C C . ASP A 1 91 ? -6.543 -19.624 13.452 1.00 71.69 91 ASP A C 1
ATOM 661 O O . ASP A 1 91 ? -7.152 -20.652 13.745 1.00 71.69 91 ASP A O 1
ATOM 665 N N . MET A 1 92 ? -7.147 -18.432 13.518 1.00 76.50 92 MET A N 1
ATOM 666 C CA . MET A 1 92 ? -8.544 -18.244 13.910 1.00 76.50 92 MET A CA 1
ATOM 667 C C . MET A 1 92 ? -9.438 -17.985 12.694 1.00 76.50 92 MET A C 1
ATOM 669 O O . MET A 1 92 ? -9.041 -17.340 11.729 1.00 76.50 92 MET A O 1
ATOM 673 N N . ARG A 1 93 ? -10.704 -18.411 12.788 1.00 78.88 93 ARG A N 1
ATOM 674 C CA . ARG A 1 93 ? -11.709 -18.264 11.717 1.00 78.88 93 ARG A CA 1
ATOM 675 C C . ARG A 1 93 ? -12.045 -16.811 11.366 1.00 78.88 93 ARG A C 1
ATOM 677 O O . ARG A 1 93 ? -12.345 -16.513 10.217 1.00 78.88 93 ARG A O 1
ATOM 684 N N . TYR A 1 94 ? -12.009 -15.915 12.353 1.00 86.62 94 TYR A N 1
ATOM 685 C CA . TYR A 1 94 ? -12.457 -14.530 12.197 1.00 86.62 94 TYR A CA 1
ATOM 686 C C . TYR A 1 94 ? -11.309 -13.545 12.469 1.00 86.62 94 TYR A C 1
ATOM 688 O O . TYR A 1 94 ? -10.789 -13.518 13.599 1.00 86.62 94 TYR A O 1
ATOM 696 N N . PRO A 1 95 ? -10.935 -12.700 11.483 1.00 89.38 95 PRO A N 1
ATOM 697 C CA . PRO A 1 95 ? -9.872 -11.706 11.636 1.00 89.38 95 PRO A CA 1
ATOM 698 C C . PRO A 1 95 ? -10.288 -10.524 12.522 1.00 89.38 95 PRO A C 1
ATOM 700 O O . PRO A 1 95 ? -9.448 -9.699 12.873 1.00 89.38 95 PRO A O 1
ATOM 703 N N . MET A 1 96 ? -11.567 -10.435 12.896 1.00 94.31 96 MET A N 1
ATOM 704 C CA . MET A 1 96 ? -12.112 -9.373 13.734 1.00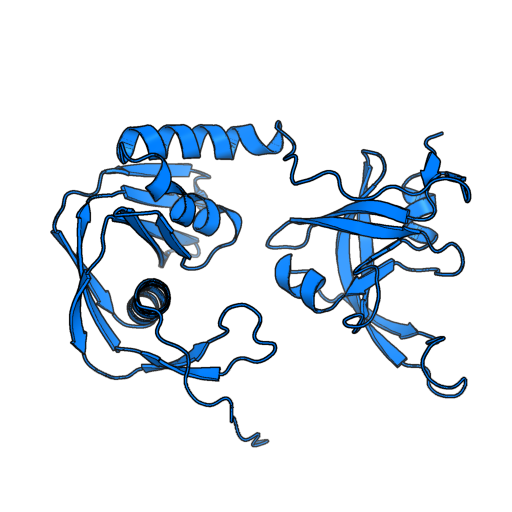 94.31 96 MET A CA 1
ATOM 705 C C . MET A 1 96 ? -13.024 -9.946 14.828 1.00 94.31 96 MET A C 1
ATOM 707 O O . MET A 1 96 ? -13.827 -10.847 14.577 1.00 94.31 96 MET A O 1
ATOM 711 N N . ILE A 1 97 ? -12.910 -9.407 16.043 1.00 94.69 97 ILE A N 1
ATOM 712 C CA . ILE A 1 97 ? -13.915 -9.537 17.107 1.00 94.69 97 ILE A CA 1
ATOM 713 C C . ILE A 1 97 ? -14.524 -8.165 17.354 1.00 94.69 97 ILE A C 1
ATOM 715 O O . ILE A 1 97 ? -13.786 -7.202 17.574 1.00 94.69 97 ILE A O 1
ATOM 719 N N . VAL A 1 98 ? -15.853 -8.117 17.396 1.00 95.19 98 VAL A N 1
ATOM 720 C CA . VAL A 1 98 ? -16.622 -6.965 17.868 1.00 95.19 98 VAL A CA 1
ATOM 721 C C . VAL A 1 98 ? -17.051 -7.231 19.308 1.00 95.19 98 VAL A C 1
ATOM 723 O O . VAL A 1 98 ? -17.838 -8.138 19.582 1.00 95.19 98 VAL A O 1
ATOM 726 N N . GLY A 1 99 ? -16.504 -6.448 20.229 1.00 94.12 99 GLY A N 1
ATOM 727 C CA . GLY A 1 99 ? -16.796 -6.498 21.650 1.00 94.12 99 GLY A CA 1
ATOM 728 C C . GLY A 1 99 ? -17.973 -5.608 22.045 1.00 94.12 99 GLY A C 1
ATOM 729 O O . GLY A 1 99 ? -18.505 -4.798 21.279 1.00 94.12 99 GLY A O 1
ATOM 730 N N . ARG A 1 100 ? -18.373 -5.715 23.312 1.00 93.00 100 ARG A N 1
ATOM 731 C CA . ARG A 1 100 ? -19.572 -5.049 23.845 1.00 93.00 100 ARG A CA 1
ATOM 732 C C . ARG A 1 100 ? -19.571 -3.528 23.739 1.00 93.00 100 ARG A C 1
ATOM 734 O O . ARG A 1 100 ? -20.651 -2.954 23.612 1.00 93.00 100 ARG A O 1
ATOM 741 N N . LYS A 1 101 ? -18.418 -2.853 23.826 1.00 92.38 101 LYS A N 1
ATOM 742 C CA . LYS A 1 101 ? -18.369 -1.382 23.706 1.00 92.38 101 LYS A CA 1
ATOM 743 C C . LYS A 1 101 ? -18.884 -0.914 22.349 1.00 92.38 101 LYS A C 1
ATOM 745 O O . LYS A 1 101 ? -19.702 0.004 22.301 1.00 92.38 101 LYS A O 1
ATOM 750 N N . THR A 1 102 ? -18.453 -1.570 21.278 1.00 91.94 102 THR A N 1
ATOM 751 C CA . THR A 1 102 ? -18.870 -1.242 19.913 1.00 91.94 102 THR A CA 1
ATOM 752 C C . THR A 1 102 ? -20.336 -1.589 19.689 1.00 91.94 102 THR A C 1
ATOM 754 O O . THR A 1 102 ? -21.079 -0.741 19.203 1.00 91.94 102 THR A O 1
ATOM 757 N N . LEU A 1 103 ? -20.800 -2.754 20.160 1.00 91.88 103 LEU A N 1
ATOM 758 C CA . LEU A 1 103 ? -22.218 -3.143 20.076 1.00 91.88 103 LEU A CA 1
ATOM 759 C C . LEU A 1 103 ? -23.143 -2.132 20.771 1.00 91.88 103 LEU A C 1
ATOM 761 O O . LEU A 1 103 ? -24.155 -1.714 20.211 1.00 91.88 103 LEU A O 1
ATOM 765 N N . ARG A 1 104 ? -22.765 -1.683 21.977 1.00 90.75 104 ARG A N 1
ATOM 766 C CA . ARG A 1 104 ? -23.518 -0.668 22.730 1.00 90.75 104 ARG A CA 1
ATOM 767 C C . ARG A 1 104 ? -23.565 0.672 22.002 1.00 90.75 104 ARG A C 1
ATOM 769 O O . ARG A 1 104 ? -24.623 1.287 21.960 1.00 90.75 104 ARG A O 1
ATOM 776 N N . ARG A 1 105 ? -22.445 1.113 21.418 1.00 87.75 105 ARG A N 1
ATOM 777 C CA . ARG A 1 105 ? -22.382 2.349 20.616 1.00 87.75 105 ARG A CA 1
ATOM 778 C C . ARG A 1 105 ? -23.209 2.249 19.335 1.00 87.75 105 ARG A C 1
ATOM 780 O O . ARG A 1 105 ? -23.833 3.229 18.943 1.00 87.75 105 ARG A O 1
ATOM 787 N N . ALA A 1 106 ? -23.234 1.076 18.707 1.00 85.88 106 ALA A N 1
ATOM 788 C CA . ALA A 1 106 ? -24.056 0.820 17.531 1.00 85.88 106 ALA A CA 1
ATOM 789 C C . ALA A 1 106 ? -25.555 0.807 17.863 1.00 85.88 106 ALA A C 1
ATOM 791 O O . ALA A 1 106 ? -26.368 1.161 17.014 1.00 85.88 106 ALA A O 1
ATOM 792 N N . GLY A 1 107 ? -25.927 0.458 19.098 1.00 89.25 107 GLY A N 1
ATOM 793 C CA . GLY A 1 107 ? -27.327 0.317 19.495 1.00 89.25 107 GLY A CA 1
ATOM 794 C C . GLY A 1 107 ? -27.977 -0.920 18.875 1.00 89.25 107 GLY A C 1
ATOM 795 O O . GLY A 1 107 ? -29.156 -0.881 18.522 1.00 89.25 107 GLY A O 1
ATOM 796 N N . VAL A 1 108 ? -27.198 -1.995 18.716 1.00 89.00 108 VAL A N 1
ATOM 797 C CA . VAL A 1 108 ? -27.646 -3.264 18.128 1.00 89.00 108 VAL A CA 1
ATOM 798 C C . VAL A 1 108 ? -27.883 -4.322 19.202 1.00 89.00 108 VAL A C 1
ATOM 800 O O . VAL A 1 108 ? -27.261 -4.309 20.266 1.00 89.00 108 VAL A O 1
ATOM 803 N N . THR A 1 109 ? -28.785 -5.251 18.910 1.00 89.56 109 THR A N 1
ATOM 804 C CA . THR A 1 109 ? -28.990 -6.487 19.680 1.00 89.56 109 THR A CA 1
ATOM 805 C C . THR A 1 109 ? -28.298 -7.653 18.986 1.00 89.56 109 THR A C 1
ATOM 807 O O . THR A 1 109 ? -28.041 -7.584 17.787 1.00 89.56 109 THR A O 1
ATOM 810 N N . VAL A 1 110 ? -27.969 -8.707 19.734 1.00 90.25 110 VAL A N 1
ATOM 811 C CA . VAL A 1 110 ? -27.312 -9.902 19.188 1.00 90.25 110 VAL A CA 1
ATOM 812 C C . VAL A 1 110 ? -28.305 -11.053 19.197 1.00 90.25 110 VAL A C 1
ATOM 814 O O . VAL A 1 110 ? -28.850 -11.362 20.256 1.00 90.25 110 VAL A O 1
ATOM 817 N N . ASP A 1 111 ? -28.511 -11.682 18.045 1.00 88.69 111 ASP A N 1
ATOM 818 C CA . ASP A 1 111 ? -29.290 -12.911 17.908 1.00 88.69 111 ASP A CA 1
ATOM 819 C C . ASP A 1 111 ? -28.345 -14.118 17.777 1.00 88.69 111 ASP A C 1
ATOM 821 O O . ASP A 1 111 ? -27.640 -14.241 16.769 1.00 88.69 111 ASP A O 1
ATOM 825 N N . PRO A 1 112 ? -28.307 -15.019 18.778 1.00 86.69 112 PRO A N 1
ATOM 826 C CA . PRO A 1 112 ? -27.479 -16.220 18.742 1.00 86.69 112 PRO A CA 1
ATOM 827 C C . PRO A 1 112 ? -27.801 -17.196 17.611 1.00 86.69 112 PRO A C 1
ATOM 829 O O . PRO A 1 112 ? -26.954 -18.023 17.289 1.00 86.69 112 PRO A O 1
ATOM 832 N N . SER A 1 113 ? -29.004 -17.125 17.037 1.00 85.06 113 SER A N 1
ATOM 833 C CA . SER A 1 113 ? -29.459 -18.029 15.978 1.00 85.06 113 SER A CA 1
ATOM 834 C C . SER A 1 113 ? -29.063 -17.577 14.571 1.00 85.06 113 SER A C 1
ATOM 836 O O . SER A 1 113 ? -29.249 -18.324 13.611 1.00 85.06 113 SER A O 1
ATOM 838 N N . ARG A 1 114 ? -28.501 -16.369 14.437 1.00 82.50 114 ARG A N 1
ATOM 839 C CA . ARG A 1 114 ? -28.174 -15.758 13.148 1.00 82.50 114 ARG A CA 1
ATOM 840 C C . ARG A 1 114 ? -26.665 -15.717 12.922 1.00 82.50 114 ARG A C 1
ATOM 842 O O . ARG A 1 114 ? -25.907 -15.270 13.781 1.00 82.50 114 ARG A O 1
ATOM 849 N N . GLU A 1 115 ? -26.235 -16.123 11.735 1.00 82.94 115 GLU A N 1
ATOM 850 C CA . GLU A 1 115 ? -24.863 -15.979 11.245 1.00 82.94 115 GLU A CA 1
ATOM 851 C C . GLU A 1 115 ? -24.894 -15.254 9.899 1.00 82.94 115 GLU A C 1
ATOM 853 O O . GLU A 1 115 ? -25.696 -15.589 9.031 1.00 82.94 115 GLU A O 1
ATOM 858 N N . GLU A 1 116 ? -24.048 -14.239 9.734 1.00 79.19 116 GLU A N 1
ATOM 859 C CA . GLU A 1 116 ? -23.854 -13.550 8.458 1.00 79.19 116 GLU A CA 1
ATOM 860 C C . GLU A 1 116 ? -22.404 -13.747 8.014 1.00 79.19 116 GLU A C 1
ATOM 862 O O . GLU A 1 116 ? -21.464 -13.522 8.784 1.00 79.19 116 GLU A O 1
ATOM 867 N N . GLU A 1 117 ? -22.225 -14.134 6.758 1.00 66.19 117 GLU A N 1
ATOM 868 C CA . GLU A 1 117 ? -20.927 -14.188 6.096 1.00 66.19 117 GLU A CA 1
ATOM 869 C C . GLU A 1 117 ? -20.859 -13.104 5.012 1.00 66.19 117 GLU A C 1
ATOM 871 O O . GLU A 1 117 ? -21.896 -12.669 4.507 1.00 66.19 117 GLU A O 1
ATOM 876 N N . PRO A 1 118 ? -19.661 -12.595 4.674 1.00 57.97 118 PRO A N 1
ATOM 877 C CA . PRO A 1 118 ? -19.521 -11.596 3.626 1.00 57.97 118 PRO A CA 1
ATOM 878 C C . PRO A 1 118 ? -19.975 -12.183 2.290 1.00 57.97 118 PRO A C 1
ATOM 880 O O . PRO A 1 118 ? -19.267 -12.983 1.685 1.00 57.97 118 PRO A O 1
ATOM 883 N N . GLU A 1 119 ? -21.144 -11.751 1.820 1.00 49.59 119 GLU A N 1
ATOM 884 C CA . GLU A 1 119 ? -21.520 -11.884 0.415 1.00 49.59 119 GLU A CA 1
ATOM 885 C C . GLU A 1 119 ? -20.476 -11.144 -0.429 1.00 49.59 119 GLU A C 1
ATOM 887 O O . GLU A 1 119 ? -20.080 -10.021 -0.080 1.00 49.59 119 GLU A O 1
ATOM 892 N N . GLY A 1 120 ? -19.987 -11.819 -1.476 1.00 44.12 120 GLY A N 1
ATOM 893 C CA . GLY A 1 120 ? -18.837 -11.408 -2.282 1.00 44.12 120 GLY A CA 1
ATOM 894 C C . GLY A 1 120 ? -18.842 -9.923 -2.654 1.00 44.12 120 GLY A C 1
ATOM 895 O O . GLY A 1 120 ? -19.894 -9.347 -2.900 1.00 44.12 120 GLY A O 1
ATOM 896 N N . ASP A 1 121 ? -17.646 -9.329 -2.641 1.00 35.44 121 ASP A N 1
ATOM 897 C CA . ASP A 1 121 ? -17.283 -7.922 -2.877 1.00 35.44 121 ASP A CA 1
ATOM 898 C C . ASP A 1 121 ? -18.339 -7.010 -3.551 1.00 35.44 121 ASP A C 1
ATOM 900 O O . ASP A 1 121 ? -18.181 -6.592 -4.697 1.00 35.44 121 ASP A O 1
ATOM 904 N N . GLU A 1 122 ? -19.379 -6.599 -2.819 1.00 33.00 122 GLU A N 1
ATOM 905 C CA . GLU A 1 122 ? -20.235 -5.474 -3.217 1.00 33.00 122 GLU A CA 1
ATOM 906 C C . GLU A 1 122 ? -19.745 -4.165 -2.575 1.00 33.00 122 GLU A C 1
ATOM 908 O O . GLU A 1 122 ? -19.652 -4.023 -1.351 1.00 33.00 122 GLU A O 1
ATOM 913 N N . VAL A 1 123 ? -19.379 -3.211 -3.434 1.00 37.47 123 VAL A N 1
ATOM 914 C CA . VAL A 1 123 ? -18.786 -1.907 -3.104 1.00 37.47 123 VAL A CA 1
ATOM 915 C C . VAL A 1 123 ? -19.890 -0.845 -2.983 1.00 37.47 123 VAL A C 1
ATOM 917 O O . VAL A 1 123 ? -20.653 -0.658 -3.927 1.00 37.47 123 VAL A O 1
ATOM 920 N N . ASP A 1 124 ? -19.933 -0.089 -1.873 1.00 36.44 124 ASP A N 1
ATOM 921 C CA . ASP A 1 124 ? -20.888 1.019 -1.643 1.00 36.44 124 ASP A CA 1
ATOM 922 C C . ASP A 1 124 ? -20.825 2.091 -2.757 1.00 36.44 124 ASP A C 1
ATOM 924 O O . ASP A 1 124 ? -19.867 2.872 -2.791 1.00 36.44 124 ASP A O 1
ATOM 928 N N . PRO A 1 125 ? -21.863 2.231 -3.607 1.00 28.83 125 PRO A N 1
ATOM 929 C CA . PRO A 1 125 ? -21.850 3.079 -4.800 1.00 28.83 125 PRO A CA 1
ATOM 930 C C . PRO A 1 125 ? -21.739 4.588 -4.521 1.00 28.83 125 PRO A C 1
ATOM 932 O O . PRO A 1 125 ? -21.380 5.350 -5.427 1.00 28.83 125 PRO A O 1
ATOM 935 N N . ARG A 1 126 ? -21.989 5.060 -3.289 1.00 32.12 126 ARG A N 1
ATOM 936 C CA . ARG A 1 126 ? -21.897 6.494 -2.944 1.00 32.12 126 ARG A CA 1
ATOM 937 C C . ARG A 1 126 ? -20.455 6.956 -2.720 1.00 32.12 126 ARG A C 1
ATOM 939 O O . ARG A 1 126 ? -20.124 8.083 -3.094 1.00 32.12 126 ARG A O 1
ATOM 946 N N . ARG A 1 127 ? -19.566 6.084 -2.227 1.00 39.38 127 ARG A N 1
ATOM 947 C CA . ARG A 1 127 ? -18.104 6.322 -2.217 1.00 39.38 127 ARG A CA 1
ATOM 948 C C . ARG A 1 127 ? -17.480 6.217 -3.609 1.00 39.38 127 ARG A C 1
ATOM 950 O O . ARG A 1 127 ? -16.419 6.788 -3.859 1.00 39.38 127 ARG A O 1
ATOM 957 N N . VAL A 1 128 ? -18.161 5.556 -4.543 1.00 38.75 128 VAL A N 1
ATOM 958 C CA . VAL A 1 128 ? -17.646 5.321 -5.893 1.00 38.75 128 VAL A CA 1
ATOM 959 C C . VAL A 1 128 ? -17.811 6.546 -6.795 1.00 38.75 128 VAL A C 1
ATOM 961 O O . VAL A 1 128 ? -17.119 6.620 -7.788 1.00 38.75 128 VAL A O 1
ATOM 964 N N . VAL A 1 129 ? -18.612 7.579 -6.507 1.00 30.70 129 VAL A N 1
ATOM 965 C CA . VAL A 1 129 ? -18.823 8.678 -7.489 1.00 30.70 129 VAL A CA 1
ATOM 966 C C . VAL A 1 129 ? -17.512 9.364 -7.933 1.00 30.70 129 VAL A C 1
ATOM 968 O O . VAL A 1 129 ? -17.377 9.723 -9.106 1.00 30.70 129 VAL A O 1
ATOM 971 N N . GLY A 1 130 ? -16.516 9.491 -7.045 1.00 51.09 130 GLY A N 1
ATOM 972 C CA . GLY A 1 130 ? -15.163 9.946 -7.398 1.00 51.09 130 GLY A CA 1
ATOM 973 C C . GLY A 1 130 ? -14.366 8.904 -8.193 1.00 51.09 130 GLY A C 1
ATOM 974 O O . GLY A 1 130 ? -13.825 9.216 -9.256 1.00 51.09 130 GLY A O 1
ATOM 975 N N . THR A 1 131 ? -14.362 7.655 -7.724 1.00 55.91 131 THR A N 1
ATOM 976 C CA . THR A 1 131 ? -13.680 6.512 -8.352 1.00 55.91 131 THR A CA 1
ATOM 977 C C . THR A 1 131 ? -14.262 6.151 -9.721 1.00 55.91 131 THR A C 1
ATOM 979 O O . THR A 1 131 ? -13.504 6.003 -10.663 1.00 55.91 131 THR A O 1
ATOM 982 N N . LEU A 1 132 ? -15.585 6.103 -9.892 1.00 60.84 132 LEU A N 1
ATOM 983 C CA . LEU A 1 132 ? -16.319 5.910 -11.149 1.00 60.84 132 LEU A CA 1
ATOM 984 C C . LEU A 1 132 ? -16.017 7.030 -12.140 1.00 60.84 132 LEU A C 1
ATOM 986 O O . LEU A 1 132 ? -15.804 6.749 -13.316 1.00 60.84 132 LEU A O 1
ATOM 990 N N . LYS A 1 133 ? -16.016 8.300 -11.706 1.00 70.56 133 LYS A N 1
ATOM 991 C CA . LYS A 1 133 ? -15.685 9.429 -12.595 1.00 70.56 133 LYS A CA 1
ATOM 992 C C . LYS A 1 133 ? -14.243 9.335 -13.085 1.00 70.56 133 LYS A C 1
ATOM 994 O O . LYS A 1 133 ? -14.002 9.523 -14.275 1.00 70.56 133 LYS A O 1
ATOM 999 N N . LEU A 1 134 ? -13.308 9.030 -12.188 1.00 71.12 134 LEU A N 1
ATOM 1000 C CA . LEU A 1 134 ? -11.899 8.825 -12.510 1.00 71.12 134 LEU A CA 1
ATOM 1001 C C . LEU A 1 134 ? -11.696 7.604 -13.413 1.00 71.12 134 LEU A C 1
ATOM 1003 O O . LEU A 1 134 ? -11.070 7.731 -14.456 1.00 71.12 134 LEU A O 1
ATOM 1007 N N . HIS A 1 135 ? -12.288 6.465 -13.066 1.00 75.75 135 HIS A N 1
ATOM 1008 C CA . HIS A 1 135 ? -12.243 5.227 -13.837 1.00 75.75 135 HIS A CA 1
ATOM 1009 C C . HIS A 1 135 ? -12.788 5.455 -15.251 1.00 75.75 135 HIS A C 1
ATOM 1011 O O . HIS A 1 135 ? -12.079 5.234 -16.222 1.00 75.75 135 HIS A O 1
ATOM 1017 N N . LYS A 1 136 ? -13.980 6.055 -15.398 1.00 78.19 136 LYS A N 1
ATOM 1018 C CA . LYS A 1 136 ? -14.541 6.442 -16.709 1.00 78.19 136 LYS A CA 1
ATOM 1019 C C . LYS A 1 136 ? -13.669 7.433 -17.484 1.00 78.19 136 LYS A C 1
ATOM 1021 O O . LYS A 1 136 ? -13.795 7.511 -18.704 1.00 78.19 136 LYS A O 1
ATOM 1026 N N . ARG A 1 137 ? -12.869 8.259 -16.804 1.00 82.88 137 ARG A N 1
ATOM 1027 C CA . ARG A 1 137 ? -11.945 9.196 -17.455 1.00 82.88 137 ARG A CA 1
ATOM 1028 C C . ARG A 1 137 ? -10.682 8.481 -17.924 1.00 82.88 137 ARG A C 1
ATOM 1030 O O . ARG A 1 137 ? -10.288 8.697 -19.056 1.00 82.88 137 ARG A O 1
ATOM 1037 N N . LEU A 1 138 ? -10.126 7.594 -17.101 1.00 81.75 138 LEU A N 1
ATOM 1038 C CA . LEU A 1 138 ? -8.999 6.732 -17.456 1.00 81.75 138 LEU A CA 1
ATOM 1039 C C . LEU A 1 138 ? -9.342 5.828 -18.634 1.00 81.75 138 LEU A C 1
ATOM 1041 O O . LEU A 1 138 ? -8.606 5.816 -19.607 1.00 81.75 138 LEU A O 1
ATOM 1045 N N . LEU A 1 139 ? -10.505 5.177 -18.603 1.00 83.19 139 LEU A N 1
ATOM 1046 C CA . LEU A 1 139 ? -11.000 4.365 -19.714 1.00 83.19 139 LEU A CA 1
ATOM 1047 C C . LEU A 1 139 ? -11.084 5.148 -21.029 1.00 83.19 139 LEU A C 1
ATOM 1049 O O . LEU A 1 139 ? -10.742 4.626 -22.080 1.00 83.19 139 LEU A O 1
ATOM 1053 N N . ARG A 1 140 ? -11.523 6.412 -20.970 1.00 84.88 140 ARG A N 1
ATOM 1054 C CA . ARG A 1 140 ? -11.597 7.285 -22.149 1.00 84.88 140 ARG A CA 1
ATOM 1055 C C . ARG A 1 140 ? -10.232 7.729 -22.663 1.00 84.88 140 ARG A C 1
ATOM 1057 O O . ARG A 1 140 ? -10.120 8.002 -23.846 1.00 84.88 140 ARG A O 1
ATOM 1064 N N . THR A 1 141 ? -9.247 7.860 -21.781 1.00 80.75 141 THR A N 1
ATOM 1065 C CA . THR A 1 141 ? -7.888 8.283 -22.140 1.00 80.75 141 THR A CA 1
ATOM 1066 C C . THR A 1 141 ? -7.045 7.123 -22.654 1.00 80.75 141 THR A C 1
ATOM 1068 O O . THR A 1 141 ? -6.295 7.304 -23.592 1.00 80.75 141 THR A O 1
ATOM 1071 N N . VAL A 1 142 ? -7.157 5.951 -22.035 1.00 82.62 142 VAL A N 1
ATOM 1072 C CA . VAL A 1 142 ? -6.297 4.793 -22.315 1.00 82.62 142 VAL A CA 1
ATOM 1073 C C . VAL A 1 142 ? -6.898 3.899 -23.404 1.00 82.62 142 VAL A C 1
ATOM 1075 O O . VAL A 1 142 ? -6.171 3.176 -24.071 1.00 82.62 142 VAL A O 1
ATOM 1078 N N . GLY A 1 143 ? -8.226 3.908 -23.578 1.00 74.69 143 GLY A N 1
ATOM 1079 C CA . GLY A 1 143 ? -8.936 3.077 -24.559 1.00 74.69 143 GLY A CA 1
ATOM 1080 C C . GLY A 1 143 ? -9.038 1.596 -24.173 1.00 74.69 143 GLY A C 1
ATOM 1081 O O . GLY A 1 143 ? -10.060 0.969 -24.446 1.00 74.69 143 GLY A O 1
ATOM 1082 N N . GLU A 1 144 ? -8.044 1.060 -23.463 1.00 75.25 144 GLU A N 1
ATOM 1083 C CA . GLU A 1 144 ? -8.001 -0.333 -23.018 1.00 75.25 144 GLU A CA 1
ATOM 1084 C C . GLU A 1 144 ? -8.604 -0.508 -21.614 1.00 75.25 144 GLU A C 1
ATOM 1086 O O . GLU A 1 144 ? -8.060 -0.041 -20.606 1.00 75.25 144 GLU A O 1
ATOM 1091 N N . LYS A 1 145 ? -9.752 -1.197 -21.530 1.00 68.19 145 LYS A N 1
ATOM 1092 C CA . LYS A 1 145 ? -10.510 -1.335 -20.276 1.00 68.19 145 LYS A CA 1
ATOM 1093 C C . LYS A 1 145 ? -9.768 -2.115 -19.205 1.00 68.19 145 LYS A C 1
ATOM 1095 O O . LYS A 1 145 ? -9.920 -1.805 -18.024 1.00 68.19 145 LYS A O 1
ATOM 1100 N N . ARG A 1 146 ? -8.995 -3.120 -19.602 1.00 67.12 146 ARG A N 1
ATOM 1101 C CA . ARG A 1 146 ? -8.335 -4.041 -18.670 1.00 67.12 146 ARG A CA 1
ATOM 1102 C C . ARG A 1 146 ? -7.048 -3.451 -18.091 1.00 67.12 146 ARG A C 1
ATOM 1104 O O . ARG A 1 146 ? -6.633 -3.832 -17.003 1.00 67.12 146 ARG A O 1
ATOM 1111 N N . ALA A 1 147 ? -6.480 -2.438 -18.744 1.00 77.06 147 ALA A N 1
ATOM 1112 C CA . ALA A 1 147 ? -5.208 -1.841 -18.353 1.00 77.06 147 ALA A CA 1
ATOM 1113 C C . ALA A 1 147 ? -5.297 -0.748 -17.272 1.00 77.06 147 ALA A C 1
ATOM 1115 O O . ALA A 1 147 ? -4.275 -0.302 -16.761 1.00 77.06 147 ALA A O 1
ATOM 1116 N N . VAL A 1 148 ? -6.490 -0.270 -16.898 1.00 81.38 148 VAL A N 1
ATOM 1117 C CA . VAL A 1 148 ? -6.604 0.854 -15.941 1.00 81.38 148 VAL A CA 1
ATOM 1118 C C . VAL A 1 148 ? -6.564 0.427 -14.471 1.00 81.38 148 VAL A C 1
ATOM 1120 O O . VAL A 1 148 ? -6.442 1.283 -13.591 1.00 81.38 148 VAL A O 1
ATOM 1123 N N . THR A 1 149 ? -6.671 -0.875 -14.189 1.00 77.75 149 THR A N 1
ATOM 1124 C CA . THR A 1 149 ? -6.759 -1.428 -12.829 1.00 77.75 149 THR A CA 1
ATOM 1125 C C . THR A 1 149 ? -5.593 -0.995 -11.933 1.00 77.75 149 THR A C 1
ATOM 1127 O O . THR A 1 149 ? -5.869 -0.454 -10.857 1.00 77.75 149 THR A O 1
ATOM 1130 N N . PRO A 1 150 ? -4.315 -1.095 -12.359 1.00 79.94 150 PRO A N 1
ATOM 1131 C CA . PRO A 1 150 ? -3.190 -0.633 -11.545 1.00 79.94 150 PRO A CA 1
ATOM 1132 C C . PRO A 1 150 ? -3.291 0.834 -11.127 1.00 79.94 150 PRO A C 1
ATOM 1134 O O . PRO A 1 150 ? -2.996 1.178 -9.986 1.00 79.94 150 PRO A O 1
ATOM 1137 N N . ALA A 1 151 ? -3.754 1.709 -12.025 1.00 83.69 151 ALA A N 1
ATOM 1138 C CA . ALA A 1 151 ? -3.877 3.132 -11.728 1.00 83.69 151 ALA A CA 1
ATOM 1139 C C . ALA A 1 151 ? -4.960 3.416 -10.679 1.00 83.69 151 ALA A C 1
ATOM 1141 O O . ALA A 1 151 ? -4.788 4.288 -9.828 1.00 83.69 151 ALA A O 1
ATOM 1142 N N . VAL A 1 152 ? -6.072 2.676 -10.720 1.00 77.06 152 VAL A N 1
ATOM 1143 C CA . VAL A 1 152 ? -7.139 2.791 -9.717 1.00 77.06 152 VAL A CA 1
ATOM 1144 C C . VAL A 1 152 ? -6.636 2.331 -8.350 1.00 77.06 152 VAL A C 1
ATOM 1146 O O . VAL A 1 152 ? -6.813 3.059 -7.372 1.00 77.06 152 VAL A O 1
ATOM 1149 N N . LEU A 1 153 ? -5.961 1.180 -8.291 1.00 68.19 153 LEU A N 1
ATOM 1150 C CA . LEU A 1 153 ? -5.410 0.636 -7.047 1.00 68.19 153 LEU A CA 1
ATOM 1151 C C . LEU A 1 153 ? -4.339 1.555 -6.450 1.00 68.19 153 LEU A C 1
ATOM 1153 O O . LEU A 1 153 ? -4.394 1.857 -5.259 1.00 68.19 153 LEU A O 1
ATOM 1157 N N . ALA A 1 154 ? -3.435 2.092 -7.274 1.00 76.06 154 ALA A N 1
ATOM 1158 C CA . ALA A 1 154 ? -2.425 3.054 -6.837 1.00 76.06 154 ALA A CA 1
ATOM 1159 C C . ALA A 1 154 ? -3.049 4.319 -6.225 1.00 76.06 154 ALA A C 1
ATOM 1161 O O . ALA A 1 154 ? -2.569 4.817 -5.211 1.00 76.06 154 ALA A O 1
ATOM 1162 N N . LEU A 1 155 ? -4.151 4.826 -6.784 1.00 77.38 155 LEU A N 1
ATOM 1163 C CA . LEU A 1 155 ? -4.832 6.012 -6.250 1.00 77.38 155 LEU A CA 1
ATOM 1164 C C . LEU A 1 155 ? -5.632 5.723 -4.974 1.00 77.38 155 LEU A C 1
ATOM 1166 O O . LEU A 1 155 ? -5.806 6.624 -4.155 1.00 77.38 155 LEU A O 1
ATOM 1170 N N . GLN A 1 156 ? -6.128 4.496 -4.800 1.00 72.06 156 GLN A N 1
ATOM 1171 C CA . GLN A 1 156 ? -6.897 4.095 -3.617 1.00 72.06 156 GLN A CA 1
ATOM 1172 C C . GLN A 1 156 ? -6.012 3.681 -2.440 1.00 72.06 156 GLN A C 1
ATOM 1174 O O . GLN A 1 156 ? -6.356 3.963 -1.294 1.00 72.06 156 GLN A O 1
ATOM 1179 N N . HIS A 1 157 ? -4.895 3.014 -2.720 1.00 68.56 157 HIS A N 1
ATOM 1180 C CA . HIS A 1 157 ? -4.079 2.329 -1.715 1.00 68.56 157 HIS A CA 1
ATOM 1181 C C . HIS A 1 157 ? -2.623 2.811 -1.681 1.00 68.56 157 HIS A C 1
ATOM 1183 O O . HIS A 1 157 ? -1.874 2.457 -0.769 1.00 68.56 157 HIS A O 1
ATOM 1189 N N . GLY A 1 158 ? -2.218 3.654 -2.633 1.00 73.88 158 GLY A N 1
ATOM 1190 C CA . GLY A 1 158 ? -0.837 4.096 -2.796 1.00 73.88 158 GLY A CA 1
ATOM 1191 C C . GLY A 1 158 ? 0.068 3.005 -3.371 1.00 73.88 158 GLY A C 1
ATOM 1192 O O . GLY A 1 158 ? -0.333 1.859 -3.560 1.00 73.88 158 GLY A O 1
ATOM 1193 N N . GLY A 1 159 ? 1.326 3.369 -3.621 1.00 79.31 159 GLY A N 1
ATOM 1194 C CA . GLY A 1 159 ? 2.334 2.434 -4.126 1.00 79.31 159 GLY A CA 1
ATOM 1195 C C . GLY A 1 159 ? 2.243 2.187 -5.631 1.00 79.31 159 GLY A C 1
ATOM 1196 O O . GLY A 1 159 ? 1.438 2.802 -6.329 1.00 79.31 159 GLY A O 1
ATOM 1197 N N . ALA A 1 160 ? 3.140 1.334 -6.121 1.00 83.50 160 ALA A N 1
ATOM 1198 C CA . ALA A 1 160 ? 3.123 0.866 -7.499 1.00 83.50 160 ALA A CA 1
ATOM 1199 C C . ALA A 1 160 ? 2.302 -0.427 -7.595 1.00 83.50 160 ALA A C 1
ATOM 1201 O O . ALA A 1 160 ? 2.151 -1.125 -6.594 1.00 83.50 160 ALA A O 1
ATOM 1202 N N . TRP A 1 161 ? 1.734 -0.685 -8.770 1.00 83.31 161 TRP A N 1
ATOM 1203 C CA . TRP A 1 161 ? 0.892 -1.850 -9.037 1.00 83.31 161 TRP A CA 1
ATOM 1204 C C . TRP A 1 161 ? 1.102 -2.328 -10.470 1.00 83.31 161 TRP A C 1
ATOM 1206 O O . TRP A 1 161 ? 1.296 -1.514 -11.375 1.00 83.31 161 TRP A O 1
ATOM 1216 N N . SER A 1 162 ? 0.987 -3.629 -10.688 1.00 82.25 162 SER A N 1
ATOM 1217 C CA . SER A 1 162 ? 1.044 -4.285 -11.993 1.00 82.25 162 SER A CA 1
ATOM 1218 C C . SER A 1 162 ? -0.219 -5.102 -12.247 1.00 82.25 162 SER A C 1
ATOM 1220 O O . SER A 1 162 ? -0.919 -5.516 -11.322 1.00 82.25 162 SER A O 1
ATOM 1222 N N . TYR A 1 163 ? -0.532 -5.314 -13.521 1.00 78.62 163 TYR A N 1
ATOM 1223 C CA . TYR A 1 163 ? -1.623 -6.178 -13.953 1.00 78.62 163 TYR A CA 1
ATOM 1224 C C . TYR A 1 163 ? -1.300 -6.798 -15.312 1.00 78.62 163 TYR A C 1
ATOM 1226 O O . TYR A 1 163 ? -0.775 -6.113 -16.192 1.00 78.62 163 TYR A O 1
ATOM 1234 N N . ARG A 1 164 ? -1.632 -8.080 -15.483 1.00 78.94 164 ARG A N 1
ATOM 1235 C CA . ARG A 1 164 ? -1.552 -8.812 -16.751 1.00 78.94 164 ARG A CA 1
ATOM 1236 C C . ARG A 1 164 ? -2.852 -9.570 -16.971 1.00 78.94 164 ARG A C 1
ATOM 1238 O O . ARG A 1 164 ? -3.292 -10.282 -16.072 1.00 78.94 164 ARG A O 1
ATOM 1245 N N . ASP A 1 165 ? -3.420 -9.436 -18.161 1.00 72.75 165 ASP A N 1
ATOM 1246 C CA . ASP A 1 165 ? -4.560 -10.226 -18.621 1.00 72.75 165 ASP A CA 1
ATOM 1247 C C . ASP A 1 165 ? -4.449 -10.455 -20.132 1.00 72.75 165 ASP A C 1
ATOM 1249 O O . ASP A 1 165 ? -4.522 -9.512 -20.923 1.00 72.75 165 ASP A O 1
ATOM 1253 N N . GLY A 1 166 ? -4.224 -11.712 -20.525 1.00 76.81 166 GLY A N 1
ATOM 1254 C CA . GLY A 1 166 ? -3.872 -12.069 -21.900 1.00 76.81 166 GLY A CA 1
ATOM 1255 C C . GLY A 1 166 ? -2.624 -11.320 -22.377 1.00 76.81 166 GLY A C 1
ATOM 1256 O O . GLY A 1 166 ? -1.602 -11.304 -21.687 1.00 76.81 166 GLY A O 1
ATOM 1257 N N . ASP A 1 167 ? -2.741 -10.673 -23.535 1.00 81.19 167 ASP A N 1
ATOM 1258 C CA . ASP A 1 167 ? -1.656 -9.919 -24.176 1.00 81.19 167 ASP A CA 1
ATOM 1259 C C . ASP A 1 167 ? -1.496 -8.495 -23.622 1.00 81.19 167 ASP A C 1
ATOM 1261 O O . ASP A 1 167 ? -0.549 -7.790 -23.968 1.00 81.19 167 ASP A O 1
ATOM 1265 N N . VAL A 1 168 ? -2.412 -8.052 -22.755 1.00 80.50 168 VAL A N 1
ATOM 1266 C CA . VAL A 1 168 ? -2.367 -6.714 -22.165 1.00 80.50 168 VAL A CA 1
ATOM 1267 C C . VAL A 1 168 ? -1.657 -6.786 -20.823 1.00 80.50 168 VAL A C 1
ATOM 1269 O O . VAL A 1 168 ? -2.121 -7.431 -19.878 1.00 80.50 168 VAL A O 1
ATOM 1272 N N . SER A 1 169 ? -0.552 -6.054 -20.704 1.00 87.31 169 SER A N 1
ATOM 1273 C CA . SER A 1 169 ? 0.082 -5.795 -19.414 1.00 87.31 169 SER A CA 1
ATOM 1274 C C . SER A 1 169 ? 0.149 -4.304 -19.125 1.00 87.31 169 SER A C 1
ATOM 1276 O O . SER A 1 169 ? 0.222 -3.468 -20.022 1.00 87.31 169 SER A O 1
ATOM 1278 N N . SER A 1 170 ? 0.064 -3.943 -17.851 1.00 90.88 170 SER A N 1
ATOM 1279 C CA . SER A 1 170 ? 0.135 -2.548 -17.436 1.00 90.88 170 SER A CA 1
ATOM 1280 C C . SER A 1 170 ? 0.776 -2.400 -16.070 1.00 90.88 170 SER A C 1
ATOM 1282 O O . SER A 1 170 ? 0.635 -3.264 -15.202 1.00 90.88 170 SER A O 1
ATOM 1284 N N . VAL A 1 171 ? 1.478 -1.286 -15.879 1.00 93.19 171 VAL A N 1
ATOM 1285 C CA . VAL A 1 171 ? 2.101 -0.929 -14.602 1.00 93.19 171 VAL A CA 1
ATOM 1286 C C . VAL A 1 171 ? 1.776 0.516 -14.268 1.00 93.19 171 VAL A C 1
ATOM 1288 O O . VAL A 1 171 ? 1.950 1.406 -15.097 1.00 93.19 171 VAL A O 1
ATOM 1291 N N . ALA A 1 172 ? 1.323 0.756 -13.041 1.00 91.69 172 ALA A N 1
ATOM 1292 C CA . ALA A 1 172 ? 1.150 2.088 -12.489 1.00 91.69 172 ALA A CA 1
ATOM 1293 C C . ALA A 1 172 ? 2.254 2.376 -11.466 1.00 91.69 172 ALA A C 1
ATOM 1295 O O . ALA A 1 172 ? 2.376 1.663 -10.473 1.00 91.69 172 ALA A O 1
ATOM 1296 N N . VAL A 1 173 ? 3.044 3.430 -11.684 1.00 95.75 173 VAL A N 1
ATOM 1297 C CA . VAL A 1 173 ? 4.131 3.840 -10.781 1.00 95.75 173 VAL A CA 1
ATOM 1298 C C . VAL A 1 173 ? 3.981 5.307 -10.349 1.00 95.75 173 VAL A C 1
ATOM 1300 O O . VAL A 1 173 ? 4.000 6.210 -11.194 1.00 95.75 173 VAL A O 1
ATOM 1303 N N . PRO A 1 174 ? 3.812 5.590 -9.041 1.00 92.81 174 PRO A N 1
ATOM 1304 C CA . PRO A 1 174 ? 3.723 6.955 -8.543 1.00 92.81 174 PRO A CA 1
ATOM 1305 C C . PRO A 1 174 ? 5.106 7.582 -8.380 1.00 92.81 174 PRO A C 1
ATOM 1307 O O . PRO A 1 174 ? 6.018 7.004 -7.781 1.00 92.81 174 PRO A O 1
ATOM 1310 N N . ILE A 1 175 ? 5.234 8.823 -8.840 1.00 94.81 175 ILE A N 1
ATOM 1311 C CA . ILE A 1 175 ? 6.413 9.663 -8.646 1.00 94.81 175 ILE A CA 1
ATOM 1312 C C . ILE A 1 175 ? 6.016 10.854 -7.787 1.00 94.81 175 ILE A C 1
ATOM 1314 O O . ILE A 1 175 ? 5.200 11.688 -8.181 1.00 94.81 175 ILE A O 1
ATOM 1318 N N . ARG A 1 176 ? 6.622 10.949 -6.604 1.00 91.56 176 ARG A N 1
ATOM 1319 C CA . ARG A 1 176 ? 6.319 11.995 -5.626 1.00 91.56 176 ARG A CA 1
ATOM 1320 C C . ARG A 1 176 ? 7.374 13.087 -5.647 1.00 91.56 176 ARG A C 1
ATOM 1322 O O . ARG A 1 176 ? 8.569 12.801 -5.678 1.00 91.56 176 ARG A O 1
ATOM 1329 N N . LYS A 1 177 ? 6.926 14.338 -5.590 1.00 88.31 177 LYS A N 1
ATOM 1330 C CA . LYS A 1 177 ? 7.784 15.523 -5.482 1.00 88.31 177 LYS A CA 1
ATOM 1331 C C . LYS A 1 177 ? 7.280 16.409 -4.350 1.00 88.31 177 LYS A C 1
ATOM 1333 O O . LYS A 1 177 ? 6.130 16.844 -4.376 1.00 88.31 177 LYS A O 1
ATOM 1338 N N . LEU A 1 178 ? 8.141 16.674 -3.370 1.00 87.12 178 LEU A N 1
ATOM 1339 C CA . LEU A 1 178 ? 7.879 17.647 -2.313 1.00 87.12 178 LEU A CA 1
ATOM 1340 C C . LEU A 1 178 ? 8.253 19.042 -2.818 1.00 87.12 178 LEU A C 1
ATOM 1342 O O . LEU A 1 178 ? 9.377 19.268 -3.256 1.00 87.12 178 LEU A O 1
ATOM 1346 N N . SER A 1 179 ? 7.312 19.979 -2.761 1.00 84.75 179 SER A N 1
ATOM 1347 C CA . SER A 1 179 ? 7.555 21.387 -3.072 1.00 84.75 179 SER A CA 1
ATOM 1348 C C . SER A 1 179 ? 6.645 22.252 -2.211 1.00 84.75 179 SER A C 1
ATOM 1350 O O . SER A 1 179 ? 5.445 21.993 -2.131 1.00 84.75 179 SER A O 1
ATOM 1352 N N . ASN A 1 180 ? 7.212 23.266 -1.551 1.00 86.81 180 ASN A N 1
ATOM 1353 C CA . ASN A 1 180 ? 6.481 24.216 -0.702 1.00 86.81 180 ASN A CA 1
ATOM 1354 C C . ASN A 1 180 ? 5.564 23.530 0.333 1.00 86.81 180 ASN A C 1
ATOM 1356 O O . ASN A 1 180 ? 4.401 23.893 0.478 1.00 86.81 180 ASN A O 1
ATOM 1360 N N . GLY A 1 181 ? 6.060 22.480 1.000 1.00 84.81 181 GLY A N 1
ATOM 1361 C CA . GLY A 1 181 ? 5.294 21.717 1.998 1.00 84.81 181 GLY A CA 1
ATOM 1362 C C . GLY A 1 181 ? 4.187 20.818 1.429 1.00 84.81 181 GLY A C 1
ATOM 1363 O O . GLY A 1 181 ? 3.487 20.160 2.191 1.00 84.81 181 GLY A O 1
ATOM 1364 N N . VAL A 1 182 ? 4.030 20.748 0.103 1.00 80.06 182 VAL A N 1
ATOM 1365 C CA . VAL A 1 182 ? 3.029 19.912 -0.568 1.00 80.06 182 VAL A CA 1
ATOM 1366 C C . VAL A 1 182 ? 3.723 18.784 -1.323 1.00 80.06 182 VAL A C 1
ATOM 1368 O O . VAL A 1 182 ? 4.572 19.021 -2.184 1.00 80.06 182 VAL A O 1
ATOM 1371 N N . VAL A 1 183 ? 3.331 17.542 -1.035 1.00 84.06 183 VAL A N 1
ATOM 1372 C CA . VAL A 1 183 ? 3.725 16.380 -1.840 1.00 84.06 183 VAL A CA 1
ATOM 1373 C C . VAL A 1 183 ? 2.761 16.263 -3.012 1.00 84.06 183 VAL A C 1
ATOM 1375 O 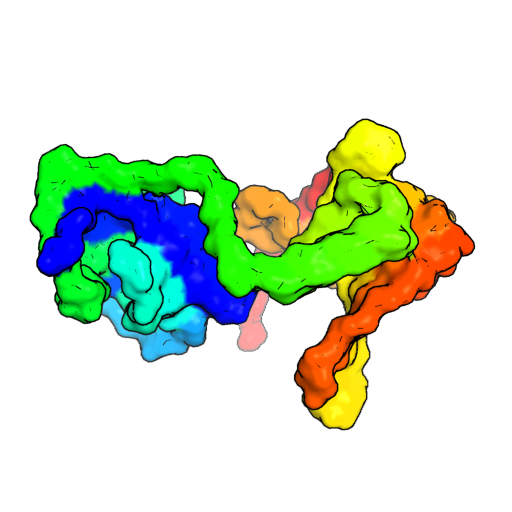O . VAL A 1 183 ? 1.579 15.979 -2.831 1.00 84.06 183 VAL A O 1
ATOM 1378 N N . ARG A 1 184 ? 3.263 16.503 -4.222 1.00 89.00 184 ARG A N 1
ATOM 1379 C CA . ARG A 1 184 ? 2.538 16.220 -5.464 1.00 89.00 184 ARG A CA 1
ATOM 1380 C C . ARG A 1 184 ? 2.905 14.834 -5.958 1.00 89.00 184 ARG A C 1
ATOM 1382 O O . ARG A 1 184 ? 4.058 14.424 -5.827 1.00 89.00 184 ARG A O 1
ATOM 1389 N N . GLU A 1 185 ? 1.935 14.149 -6.543 1.00 90.62 185 GLU A N 1
ATOM 1390 C CA . GLU A 1 185 ? 2.120 12.806 -7.081 1.00 90.62 185 GLU A CA 1
ATOM 1391 C C . GLU A 1 185 ? 1.735 12.778 -8.561 1.00 90.62 185 GLU A C 1
ATOM 1393 O O . GLU A 1 185 ? 0.604 13.105 -8.922 1.00 90.62 185 GLU A O 1
ATOM 1398 N N . ASP A 1 186 ? 2.693 12.399 -9.406 1.00 95.25 186 ASP A N 1
ATOM 1399 C CA . ASP A 1 186 ? 2.471 12.077 -10.811 1.00 95.25 186 ASP A CA 1
ATOM 1400 C C . ASP A 1 186 ? 2.502 10.549 -10.943 1.00 95.25 186 ASP A C 1
ATOM 1402 O O . ASP A 1 186 ? 3.557 9.928 -10.811 1.00 95.25 186 ASP A O 1
ATOM 1406 N N . LEU A 1 187 ? 1.343 9.943 -11.176 1.00 95.50 187 LEU A N 1
ATOM 1407 C CA . LEU A 1 187 ? 1.183 8.510 -11.389 1.00 95.50 187 LEU A CA 1
ATOM 1408 C C . LEU A 1 187 ? 1.247 8.206 -12.886 1.00 95.50 187 LEU A C 1
ATOM 1410 O O . LEU A 1 187 ? 0.404 8.673 -13.655 1.00 95.50 187 LEU A O 1
ATOM 1414 N N . TYR A 1 188 ? 2.252 7.433 -13.283 1.00 97.75 188 TYR A N 1
ATOM 1415 C CA . TYR A 1 188 ? 2.437 6.973 -14.655 1.00 97.75 188 TYR A CA 1
ATOM 1416 C C . TYR A 1 188 ? 1.793 5.604 -14.796 1.00 97.75 188 TYR A C 1
ATOM 1418 O O . TYR A 1 188 ? 2.214 4.676 -14.114 1.00 97.75 188 TYR A O 1
ATOM 1426 N N . LEU A 1 189 ? 0.788 5.490 -15.659 1.00 96.75 189 LEU A N 1
ATOM 1427 C CA . LEU A 1 189 ? 0.241 4.222 -16.120 1.00 96.75 189 LEU A CA 1
ATOM 1428 C C . LEU A 1 189 ? 0.867 3.903 -17.476 1.00 96.75 189 LEU A C 1
ATOM 1430 O O . LEU A 1 189 ? 0.656 4.656 -18.426 1.00 96.75 189 LEU A O 1
ATOM 1434 N N . LEU A 1 190 ? 1.619 2.811 -17.542 1.00 97.44 190 LEU A N 1
ATOM 1435 C CA . LEU A 1 190 ? 2.312 2.338 -18.736 1.00 97.44 190 LEU A CA 1
ATOM 1436 C C . LEU A 1 190 ? 1.598 1.111 -19.293 1.00 97.44 190 LEU A C 1
ATOM 1438 O O . LEU A 1 190 ? 1.285 0.198 -18.525 1.00 97.44 190 LEU A O 1
ATOM 1442 N N . LEU A 1 191 ? 1.371 1.089 -20.603 1.00 94.75 191 LEU A N 1
ATOM 1443 C CA . LEU A 1 191 ? 0.866 -0.068 -21.339 1.00 94.75 191 LEU A CA 1
ATOM 1444 C C . LEU A 1 191 ? 2.017 -0.869 -21.935 1.00 94.75 191 LEU A C 1
ATOM 1446 O O . LEU A 1 191 ? 2.953 -0.286 -22.480 1.00 94.75 191 LEU A O 1
ATOM 1450 N N . ASN A 1 192 ? 1.918 -2.191 -21.815 1.00 93.94 192 ASN A N 1
ATOM 1451 C CA . ASN A 1 192 ? 2.890 -3.180 -22.272 1.00 93.94 192 ASN A CA 1
ATOM 1452 C C . ASN A 1 192 ? 4.346 -2.764 -22.007 1.00 93.94 192 ASN A C 1
ATOM 1454 O O . ASN A 1 192 ? 5.143 -2.661 -22.940 1.00 93.94 192 ASN A O 1
ATOM 1458 N N . PRO A 1 193 ? 4.692 -2.436 -20.747 1.00 96.56 193 PRO A N 1
ATOM 1459 C CA . PRO A 1 193 ? 6.014 -1.926 -20.452 1.00 96.56 193 PRO A CA 1
ATOM 1460 C C . PRO A 1 193 ? 7.080 -3.024 -20.566 1.00 96.56 193 PRO A C 1
ATOM 1462 O O . PRO A 1 193 ? 6.938 -4.100 -19.984 1.00 96.56 193 PRO A O 1
ATOM 1465 N N . GLU A 1 194 ? 8.186 -2.712 -21.236 1.00 95.75 194 GLU A N 1
ATOM 1466 C CA . GLU A 1 194 ? 9.336 -3.601 -21.421 1.00 95.75 194 GLU A CA 1
ATOM 1467 C C . GLU A 1 194 ? 10.637 -2.909 -21.008 1.00 95.75 194 GLU A C 1
ATOM 1469 O O . GLU A 1 194 ? 10.862 -1.737 -21.312 1.00 95.75 194 GLU A O 1
ATOM 1474 N N . ILE A 1 195 ? 11.510 -3.629 -20.300 1.00 96.88 195 ILE A N 1
ATOM 1475 C CA . ILE A 1 195 ? 12.806 -3.094 -19.866 1.00 96.88 195 ILE A CA 1
ATOM 1476 C C . ILE A 1 195 ? 13.736 -3.001 -2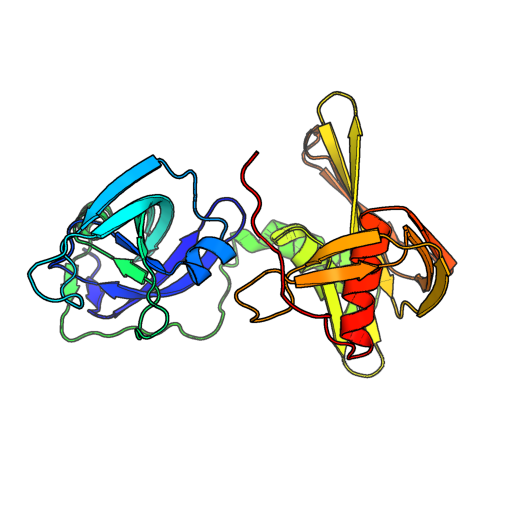1.078 1.00 96.88 195 ILE A C 1
ATOM 1478 O O . ILE A 1 195 ? 14.110 -4.022 -21.647 1.00 96.88 195 ILE A O 1
ATOM 1482 N N . GLU A 1 196 ? 14.167 -1.787 -21.423 1.00 97.19 196 GLU A N 1
ATOM 1483 C CA . GLU A 1 196 ? 15.209 -1.562 -22.435 1.00 97.19 196 GLU A CA 1
ATOM 1484 C C . GLU A 1 196 ? 16.601 -1.537 -21.802 1.00 97.19 196 GLU A C 1
ATOM 1486 O O . GLU A 1 196 ? 17.568 -2.042 -22.372 1.00 97.19 196 GLU A O 1
ATOM 1491 N N . ARG A 1 197 ? 16.722 -0.940 -20.608 1.00 97.38 197 ARG A N 1
ATOM 1492 C CA . ARG A 1 197 ? 18.004 -0.788 -19.911 1.00 97.38 197 ARG A CA 1
ATOM 1493 C C . ARG A 1 197 ? 17.823 -0.755 -18.399 1.00 97.38 197 ARG A C 1
ATOM 1495 O O . ARG A 1 197 ? 16.937 -0.074 -17.886 1.00 97.38 197 ARG A O 1
ATOM 1502 N N . ALA A 1 198 ? 18.717 -1.429 -17.681 1.00 96.56 198 ALA A N 1
ATOM 1503 C CA . ALA A 1 198 ? 18.774 -1.439 -16.223 1.00 96.56 198 ALA A CA 1
ATOM 1504 C C . ALA A 1 198 ? 20.225 -1.255 -15.756 1.00 96.56 198 ALA A C 1
ATOM 1506 O O . ALA A 1 198 ? 21.106 -1.999 -16.179 1.00 96.56 198 ALA A O 1
ATOM 1507 N N . GLU A 1 199 ? 20.486 -0.268 -14.893 1.00 96.44 199 GLU A N 1
ATOM 1508 C CA . GLU A 1 199 ? 21.848 0.060 -14.449 1.00 96.44 199 GLU A CA 1
ATOM 1509 C C . GLU A 1 199 ? 21.973 0.331 -12.953 1.00 96.44 199 GLU A C 1
ATOM 1511 O O . GLU A 1 199 ? 21.090 0.915 -12.311 1.00 96.44 199 GLU A O 1
ATOM 1516 N N . GLY A 1 200 ? 23.150 -0.004 -12.420 1.00 94.81 200 GLY A N 1
ATOM 1517 C CA . GLY A 1 200 ? 23.493 0.157 -11.011 1.00 94.81 200 GLY A CA 1
ATOM 1518 C C . GLY A 1 200 ? 22.684 -0.763 -10.098 1.00 94.81 200 GLY A C 1
ATOM 1519 O O . GLY A 1 200 ? 21.774 -1.454 -10.539 1.00 94.81 200 GLY A O 1
ATOM 1520 N N . THR A 1 201 ? 22.992 -0.737 -8.802 1.00 94.06 201 THR A N 1
ATOM 1521 C CA . THR A 1 201 ? 22.325 -1.590 -7.809 1.00 94.06 201 THR A CA 1
ATOM 1522 C C . THR A 1 201 ? 21.884 -0.764 -6.612 1.00 94.06 201 THR A C 1
ATOM 1524 O O . THR A 1 201 ? 22.663 -0.007 -6.037 1.00 94.06 201 THR A O 1
ATOM 1527 N N . LEU A 1 202 ? 20.625 -0.936 -6.229 1.00 91.19 202 LEU A N 1
ATOM 1528 C CA . LEU A 1 202 ? 20.008 -0.433 -5.015 1.00 91.19 202 LEU A CA 1
ATOM 1529 C C . LEU A 1 202 ? 19.553 -1.640 -4.195 1.00 91.19 202 LEU A C 1
ATOM 1531 O O . LEU A 1 202 ? 18.768 -2.462 -4.670 1.00 91.19 202 LEU A O 1
ATOM 1535 N N . THR A 1 203 ? 20.033 -1.732 -2.960 1.00 89.81 203 THR A N 1
ATOM 1536 C CA . THR A 1 203 ? 19.601 -2.753 -2.002 1.00 89.81 203 THR A CA 1
ATOM 1537 C C . THR A 1 203 ? 18.515 -2.168 -1.107 1.00 89.81 203 THR A C 1
ATOM 1539 O O . THR A 1 203 ? 18.694 -1.093 -0.535 1.00 89.81 203 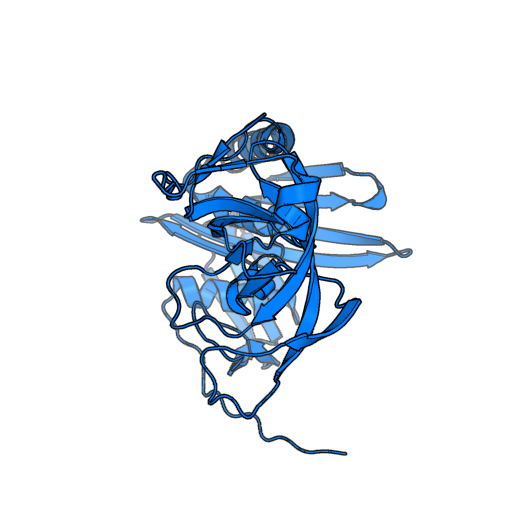THR A O 1
ATOM 1542 N N . ARG A 1 204 ? 17.372 -2.845 -0.996 1.00 85.44 204 ARG A N 1
ATOM 1543 C CA . ARG A 1 204 ? 16.237 -2.394 -0.176 1.00 85.44 204 ARG A CA 1
ATOM 1544 C C . ARG A 1 204 ? 15.465 -3.559 0.413 1.00 85.44 204 ARG A C 1
ATOM 1546 O O . ARG A 1 204 ? 15.630 -4.702 0.008 1.00 85.44 204 ARG A O 1
ATOM 1553 N N . LEU A 1 205 ? 14.562 -3.233 1.329 1.00 84.12 205 LEU A N 1
ATOM 1554 C CA . LEU A 1 205 ? 13.576 -4.171 1.839 1.00 84.12 205 LEU A CA 1
ATOM 1555 C C . LEU A 1 205 ? 12.287 -4.104 1.025 1.00 84.12 205 LEU A C 1
ATOM 1557 O O . LEU A 1 205 ? 11.728 -3.024 0.808 1.00 84.12 205 LEU A O 1
ATOM 1561 N N . GLU A 1 206 ? 11.801 -5.268 0.609 1.00 78.94 206 GLU A N 1
ATOM 1562 C CA . GLU A 1 206 ? 10.559 -5.432 -0.147 1.00 78.94 206 GLU A CA 1
ATOM 1563 C C . GLU A 1 206 ? 9.689 -6.523 0.475 1.00 78.94 206 GLU A C 1
ATOM 1565 O O . GLU A 1 206 ? 10.187 -7.450 1.107 1.00 78.94 206 GLU A O 1
ATOM 1570 N N . LYS A 1 207 ? 8.370 -6.402 0.316 1.00 70.38 207 LYS A N 1
ATOM 1571 C CA . LYS A 1 207 ? 7.397 -7.420 0.724 1.00 70.38 207 LYS A CA 1
ATOM 1572 C C . LYS A 1 207 ? 6.667 -7.887 -0.532 1.00 70.38 207 LYS A C 1
ATOM 1574 O O . LYS A 1 207 ? 6.005 -7.067 -1.156 1.00 70.38 207 LYS A O 1
ATOM 1579 N N . CYS A 1 208 ? 6.788 -9.164 -0.889 1.00 63.94 208 CYS A N 1
ATOM 1580 C CA . CYS A 1 208 ? 6.088 -9.750 -2.035 1.00 63.94 208 CYS A CA 1
ATOM 1581 C C . CYS A 1 208 ? 4.842 -10.517 -1.570 1.00 63.94 208 CYS A C 1
ATOM 1583 O O . CYS A 1 208 ? 4.918 -11.349 -0.668 1.00 63.94 208 CYS A O 1
ATOM 1585 N N . GLY A 1 209 ? 3.681 -10.245 -2.168 1.00 57.50 209 GLY A N 1
ATOM 1586 C CA . GLY A 1 209 ? 2.469 -11.050 -1.988 1.00 57.50 209 GLY A CA 1
ATOM 1587 C C . GLY A 1 209 ? 2.099 -11.379 -0.530 1.00 57.50 209 GLY A C 1
ATOM 1588 O O . GLY A 1 209 ? 1.853 -10.495 0.294 1.00 57.50 209 GLY A O 1
ATOM 1589 N N . ARG A 1 210 ? 2.012 -12.683 -0.218 1.00 45.44 210 ARG A N 1
ATOM 1590 C CA . ARG A 1 210 ? 1.596 -13.217 1.098 1.00 45.44 210 ARG A CA 1
ATOM 1591 C C . ARG A 1 210 ? 2.744 -13.354 2.107 1.00 45.44 210 ARG A C 1
ATOM 1593 O O . ARG A 1 210 ? 2.497 -13.801 3.230 1.00 45.44 210 ARG A O 1
ATOM 1600 N N . GLU A 1 211 ? 3.964 -12.974 1.730 1.00 53.16 211 GLU A N 1
ATOM 1601 C CA . GLU A 1 211 ? 5.145 -13.017 2.592 1.00 53.16 211 GLU A CA 1
ATOM 1602 C C . GLU A 1 211 ? 4.895 -12.256 3.899 1.00 53.16 211 GLU A C 1
ATOM 1604 O O . GLU A 1 211 ? 4.390 -11.129 3.916 1.00 53.16 211 GLU A O 1
ATOM 1609 N N . ARG A 1 212 ? 5.245 -12.879 5.027 1.00 49.06 212 ARG A N 1
ATOM 1610 C CA . ARG A 1 212 ? 5.044 -12.288 6.361 1.00 49.06 212 ARG A CA 1
ATOM 1611 C C . ARG A 1 212 ? 6.152 -11.308 6.744 1.00 49.06 212 ARG A C 1
ATOM 1613 O O . AR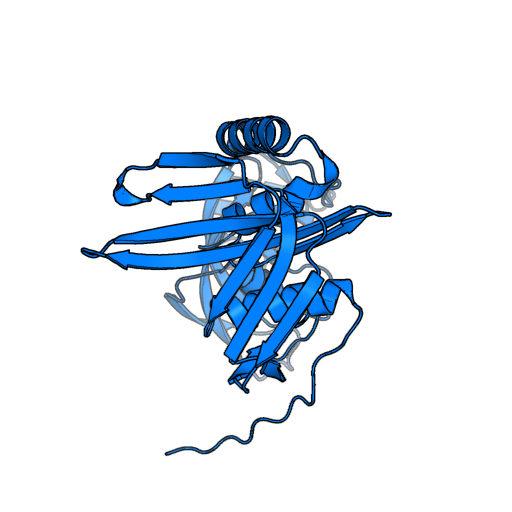G A 1 212 ? 5.938 -10.472 7.617 1.00 49.06 212 ARG A O 1
ATOM 1620 N N . VAL A 1 213 ? 7.301 -11.397 6.083 1.00 61.72 213 VAL A N 1
ATOM 1621 C CA . VAL A 1 213 ? 8.511 -10.625 6.372 1.00 61.72 213 VAL A CA 1
ATOM 1622 C C . VAL A 1 213 ? 8.964 -9.875 5.126 1.00 61.72 213 VAL A C 1
ATOM 1624 O O . VAL A 1 213 ? 8.668 -10.278 4.002 1.00 61.72 213 VAL A O 1
ATOM 1627 N N . ARG A 1 214 ? 9.658 -8.752 5.324 1.00 68.12 214 ARG A N 1
ATOM 1628 C CA . ARG A 1 214 ? 10.342 -8.078 4.221 1.00 68.12 214 ARG A CA 1
ATOM 1629 C C . ARG A 1 214 ? 11.646 -8.812 3.932 1.00 68.12 214 ARG A C 1
ATOM 1631 O O . ARG A 1 214 ? 12.331 -9.209 4.869 1.00 68.12 214 ARG A O 1
ATOM 1638 N N . ARG A 1 215 ? 11.986 -8.963 2.657 1.00 74.62 215 ARG A N 1
ATOM 1639 C CA . ARG A 1 215 ? 13.237 -9.574 2.202 1.00 74.62 215 ARG A CA 1
ATOM 1640 C C . ARG A 1 215 ? 14.160 -8.530 1.601 1.00 74.62 215 ARG A C 1
ATOM 1642 O O . ARG A 1 215 ? 13.696 -7.484 1.136 1.00 74.62 215 ARG A O 1
ATOM 1649 N N . VAL A 1 216 ? 15.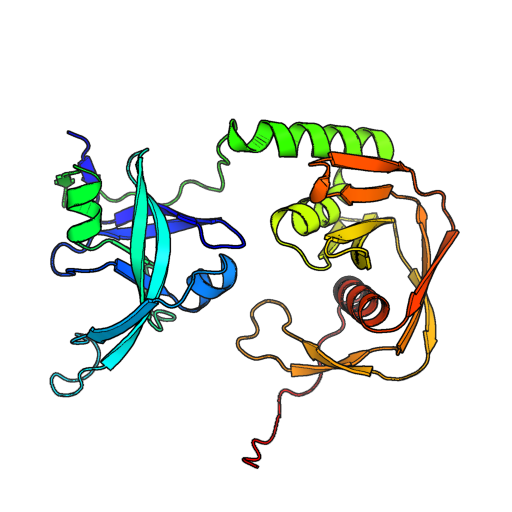457 -8.826 1.607 1.00 82.38 216 VAL A N 1
ATOM 1650 C CA . VAL A 1 216 ? 16.453 -7.995 0.934 1.00 82.38 216 VAL A CA 1
ATOM 1651 C C . VAL A 1 216 ? 16.328 -8.221 -0.571 1.00 82.38 216 VAL A C 1
ATOM 1653 O O . VAL A 1 216 ? 16.468 -9.337 -1.064 1.00 82.38 216 VAL A O 1
ATOM 1656 N N . ALA A 1 217 ? 16.064 -7.146 -1.302 1.00 84.31 217 ALA A N 1
ATOM 1657 C CA . ALA A 1 217 ? 15.947 -7.128 -2.750 1.00 84.31 217 ALA A CA 1
ATOM 1658 C C . ALA A 1 217 ? 17.027 -6.224 -3.349 1.00 84.31 217 ALA A C 1
ATOM 1660 O O . ALA A 1 217 ? 17.308 -5.140 -2.827 1.00 84.31 217 ALA A O 1
ATOM 1661 N N . LYS A 1 218 ? 17.606 -6.663 -4.469 1.00 90.38 218 LYS A N 1
ATOM 1662 C CA . LYS A 1 218 ? 18.497 -5.858 -5.308 1.00 90.38 218 LYS A CA 1
ATOM 1663 C C . LYS A 1 218 ? 17.712 -5.398 -6.530 1.00 90.38 218 LYS A C 1
ATOM 1665 O O . LYS A 1 218 ? 17.154 -6.221 -7.249 1.00 90.38 218 LYS A O 1
ATOM 1670 N N . ARG A 1 219 ? 17.649 -4.088 -6.744 1.00 93.44 219 ARG A N 1
ATOM 1671 C CA . ARG A 1 219 ? 16.940 -3.449 -7.860 1.00 93.44 219 ARG A CA 1
ATOM 1672 C C . ARG A 1 219 ? 17.880 -2.508 -8.606 1.00 93.44 219 ARG A C 1
ATOM 1674 O O . ARG A 1 219 ? 18.821 -2.009 -7.990 1.00 93.44 219 ARG A O 1
ATOM 1681 N N . PRO A 1 220 ? 17.645 -2.224 -9.892 1.00 95.81 220 PRO A N 1
ATOM 1682 C CA . PRO A 1 220 ? 18.461 -1.258 -10.600 1.00 95.81 220 PRO A CA 1
ATOM 1683 C C . PRO A 1 220 ? 18.282 0.150 -10.032 1.00 95.81 220 PRO A C 1
ATOM 1685 O O . PRO A 1 220 ? 17.185 0.549 -9.628 1.00 95.81 220 PRO A O 1
ATOM 1688 N N . ARG A 1 221 ? 19.373 0.921 -10.009 1.00 96.69 221 ARG A N 1
ATOM 1689 C CA . ARG A 1 221 ? 19.339 2.334 -9.606 1.00 96.69 221 ARG A CA 1
ATOM 1690 C C . ARG A 1 221 ? 18.721 3.201 -10.701 1.00 96.69 221 ARG A C 1
ATOM 1692 O O . ARG A 1 221 ? 18.084 4.201 -10.382 1.00 96.69 221 ARG A O 1
ATOM 1699 N N . ARG A 1 222 ? 18.923 2.843 -11.969 1.00 97.88 222 ARG A N 1
ATOM 1700 C CA . ARG A 1 222 ? 18.358 3.509 -13.147 1.00 97.88 222 ARG A CA 1
ATOM 1701 C C . ARG A 1 222 ? 17.668 2.493 -14.036 1.00 97.88 222 ARG A C 1
ATOM 1703 O O . ARG A 1 222 ? 18.197 1.404 -14.238 1.00 97.88 222 ARG A O 1
ATOM 1710 N N . LEU A 1 223 ? 16.509 2.867 -14.558 1.00 98.00 223 LEU A N 1
ATOM 1711 C CA . LEU A 1 223 ? 15.697 2.006 -15.404 1.00 98.00 223 LEU A CA 1
ATOM 1712 C C . LEU A 1 223 ? 15.145 2.808 -16.585 1.00 98.00 223 LEU A C 1
ATOM 1714 O O . LEU A 1 223 ? 14.580 3.888 -16.385 1.00 98.00 223 LEU A O 1
ATOM 1718 N N . GLU A 1 224 ? 15.303 2.268 -17.789 1.00 98.31 224 GLU A N 1
ATOM 1719 C CA . GLU A 1 224 ? 14.653 2.737 -19.014 1.00 98.31 224 GLU A CA 1
ATOM 1720 C C . GLU A 1 224 ? 13.652 1.671 -19.466 1.00 98.31 224 GLU A C 1
ATOM 1722 O O . GLU A 1 224 ? 14.008 0.499 -19.614 1.00 98.31 224 GLU A O 1
ATOM 1727 N N . VAL A 1 225 ? 12.392 2.075 -19.623 1.00 98.12 225 VAL A N 1
ATOM 1728 C CA . VAL A 1 225 ? 11.274 1.179 -19.935 1.00 98.12 225 VAL A CA 1
ATOM 1729 C C . VAL A 1 225 ? 10.529 1.708 -21.150 1.00 98.12 225 VAL A C 1
ATOM 1731 O O . VAL A 1 225 ? 9.963 2.804 -21.085 1.00 98.12 225 VAL A O 1
ATOM 1734 N N . ARG A 1 226 ? 10.506 0.926 -22.230 1.00 98.19 226 ARG A N 1
ATOM 1735 C CA . ARG A 1 226 ? 9.644 1.160 -23.392 1.00 98.19 226 ARG A CA 1
ATOM 1736 C C . ARG A 1 226 ? 8.201 0.878 -23.009 1.00 98.19 226 ARG A C 1
ATOM 1738 O O . ARG A 1 226 ? 7.947 -0.037 -22.234 1.00 98.19 226 ARG A O 1
ATOM 1745 N N . HIS A 1 227 ? 7.258 1.633 -23.548 1.00 97.12 227 HIS A N 1
ATOM 1746 C CA . HIS A 1 227 ? 5.831 1.394 -23.375 1.00 97.12 227 HIS A CA 1
ATOM 1747 C C . HIS A 1 227 ? 5.055 1.782 -24.632 1.00 97.12 227 HIS A C 1
ATOM 1749 O O . HIS A 1 227 ? 5.430 2.705 -25.360 1.00 97.12 227 HIS A O 1
ATOM 1755 N N . ASP A 1 228 ? 3.909 1.139 -24.820 1.00 95.69 228 ASP A N 1
ATOM 1756 C CA . ASP A 1 228 ? 3.015 1.374 -25.958 1.00 95.69 228 ASP A CA 1
ATOM 1757 C C . ASP A 1 228 ? 2.069 2.570 -25.725 1.00 95.69 228 ASP A C 1
ATOM 1759 O O . ASP A 1 228 ? 1.179 2.842 -26.521 1.00 95.69 228 ASP A O 1
ATOM 1763 N N . GLY A 1 229 ? 2.249 3.292 -24.614 1.00 95.31 229 GLY A N 1
ATOM 1764 C CA . GLY A 1 229 ? 1.485 4.486 -24.246 1.00 95.31 229 GLY A CA 1
ATOM 1765 C C . GLY A 1 229 ? 0.889 4.371 -22.845 1.00 95.31 229 GLY A C 1
ATOM 1766 O O . GLY A 1 229 ? 1.395 3.620 -22.007 1.00 95.31 229 GLY A O 1
ATOM 1767 N N . GLY A 1 230 ? -0.181 5.121 -22.578 1.00 95.25 230 GLY A N 1
ATOM 1768 C CA . GLY A 1 230 ? -0.970 5.014 -21.352 1.00 95.25 230 GLY A CA 1
ATOM 1769 C C . GLY A 1 230 ? -1.489 6.357 -20.849 1.00 95.25 230 GLY A C 1
ATOM 1770 O O . GLY A 1 230 ? -2.102 7.125 -21.589 1.00 95.25 230 GLY A O 1
ATOM 1771 N N . ALA A 1 231 ? -1.273 6.658 -19.567 1.00 96.31 231 ALA A N 1
ATOM 1772 C CA . ALA A 1 231 ? -1.746 7.910 -18.980 1.00 96.31 231 ALA A CA 1
ATOM 1773 C C . ALA A 1 231 ? -0.826 8.454 -17.885 1.00 96.31 231 ALA A C 1
ATOM 1775 O O . ALA A 1 231 ? -0.179 7.714 -17.148 1.00 96.31 231 ALA A O 1
ATOM 1776 N N . ILE A 1 232 ? -0.850 9.776 -17.714 1.00 96.62 232 ILE A N 1
ATOM 1777 C CA . ILE A 1 232 ? -0.267 10.458 -16.557 1.00 96.62 232 ILE A CA 1
ATOM 1778 C C . ILE A 1 232 ? -1.393 11.063 -15.727 1.00 96.62 232 ILE A C 1
ATOM 1780 O O . ILE A 1 232 ? -2.111 11.965 -16.179 1.00 96.62 232 ILE A O 1
ATOM 1784 N N . ILE A 1 233 ? -1.515 10.601 -14.484 1.00 94.81 233 ILE A N 1
ATOM 1785 C CA . ILE A 1 233 ? -2.458 11.125 -13.500 1.00 94.81 233 ILE A CA 1
ATOM 1786 C C . ILE A 1 233 ? -1.713 12.017 -12.512 1.00 94.81 233 ILE A C 1
ATOM 1788 O O . ILE A 1 233 ? -0.903 11.551 -11.721 1.00 94.81 233 ILE A O 1
ATOM 1792 N N . ARG A 1 234 ? -2.008 13.316 -12.536 1.00 93.56 234 ARG A N 1
ATOM 1793 C CA . ARG A 1 234 ? -1.439 14.299 -11.609 1.00 93.56 234 ARG A CA 1
ATOM 1794 C C . ARG A 1 234 ? -2.392 14.549 -10.453 1.00 93.56 234 ARG A C 1
ATOM 1796 O O . ARG A 1 234 ? -3.510 15.029 -10.676 1.00 93.56 234 ARG A O 1
ATOM 1803 N N . VAL A 1 235 ? -1.931 14.281 -9.239 1.00 88.62 235 VAL A N 1
ATOM 1804 C CA . VAL A 1 235 ? -2.659 14.491 -7.987 1.00 88.62 235 VAL A CA 1
ATOM 1805 C C . VAL A 1 235 ? -2.074 15.704 -7.265 1.00 88.62 235 VAL A C 1
ATOM 1807 O O . VAL A 1 235 ? -0.914 15.712 -6.849 1.00 88.62 235 VAL A O 1
ATOM 1810 N N . ASP A 1 236 ? -2.890 16.748 -7.122 1.00 84.50 236 ASP A N 1
ATOM 1811 C CA . ASP A 1 236 ? -2.562 17.950 -6.354 1.00 84.50 236 ASP A CA 1
ATOM 1812 C C . ASP A 1 236 ? -3.460 18.009 -5.106 1.00 84.50 236 ASP A C 1
ATOM 1814 O O . ASP A 1 236 ? -4.621 18.439 -5.206 1.00 84.50 236 ASP A O 1
ATOM 1818 N N . PRO A 1 237 ? -2.959 17.568 -3.935 1.00 77.31 237 PRO A N 1
ATOM 1819 C CA . PRO A 1 237 ? -3.753 17.568 -2.712 1.00 77.31 237 PRO A CA 1
ATOM 1820 C C . PRO A 1 237 ? -4.051 18.990 -2.223 1.00 77.31 237 PRO A C 1
ATOM 1822 O O . PRO A 1 237 ? -5.153 19.243 -1.737 1.00 77.31 237 PRO A O 1
ATOM 1825 N N . GLY A 1 238 ? -3.134 19.944 -2.433 1.00 77.69 238 GLY A N 1
ATOM 1826 C CA . GLY A 1 238 ? -3.328 21.344 -2.042 1.00 77.69 238 GLY A CA 1
ATOM 1827 C C . GLY A 1 238 ? -4.489 22.007 -2.785 1.00 77.69 238 GLY A C 1
ATOM 1828 O O . GLY A 1 238 ? -5.199 22.837 -2.225 1.00 77.69 238 GLY A O 1
ATOM 1829 N N . ARG A 1 239 ? -4.736 21.598 -4.035 1.00 82.62 239 ARG A N 1
ATOM 1830 C CA . ARG A 1 239 ? -5.860 22.082 -4.856 1.00 82.62 239 ARG A CA 1
ATOM 1831 C C . ARG A 1 239 ? -7.053 21.126 -4.911 1.00 82.62 239 ARG A C 1
ATOM 1833 O O . ARG A 1 239 ? -7.986 21.398 -5.664 1.00 82.62 239 ARG A O 1
ATOM 1840 N N . ARG A 1 240 ? -7.013 20.005 -4.177 1.00 79.69 240 ARG A N 1
ATOM 1841 C CA . ARG A 1 240 ? -8.012 18.917 -4.224 1.00 79.69 240 ARG A CA 1
ATOM 1842 C C . ARG A 1 240 ? -8.376 18.513 -5.658 1.00 79.69 240 ARG A C 1
ATOM 1844 O O . ARG A 1 240 ? -9.549 18.348 -5.993 1.00 79.69 240 ARG A O 1
ATOM 1851 N N . ARG A 1 241 ? -7.373 18.413 -6.539 1.00 84.06 241 ARG A N 1
ATOM 1852 C CA . ARG A 1 241 ? -7.600 18.226 -7.977 1.00 84.06 241 ARG A CA 1
ATOM 1853 C C . ARG A 1 241 ? -6.768 17.088 -8.543 1.00 84.06 241 ARG A C 1
ATOM 1855 O O . ARG A 1 241 ? -5.557 17.042 -8.357 1.00 84.06 241 ARG A O 1
ATOM 1862 N N . ILE A 1 242 ? -7.438 16.234 -9.313 1.00 87.06 242 ILE A N 1
ATOM 1863 C CA . ILE A 1 242 ? -6.823 15.185 -10.124 1.00 87.06 242 ILE A CA 1
ATOM 1864 C C . ILE A 1 242 ? -6.960 15.576 -11.594 1.00 87.06 242 ILE A C 1
ATOM 1866 O O . ILE A 1 242 ? -8.035 15.982 -12.048 1.00 87.06 242 ILE A O 1
ATOM 1870 N N . ARG A 1 243 ? -5.865 15.476 -12.343 1.00 89.75 243 ARG A N 1
ATOM 1871 C CA . ARG A 1 243 ? -5.845 15.675 -13.795 1.00 89.75 243 ARG A CA 1
ATOM 1872 C C . ARG A 1 243 ? -5.303 14.423 -14.454 1.00 89.75 243 ARG A C 1
ATOM 1874 O O . ARG A 1 243 ? -4.298 13.896 -14.006 1.00 89.75 243 ARG A O 1
ATOM 1881 N N . VAL A 1 244 ? -5.954 13.992 -15.521 1.00 92.00 244 VAL A N 1
ATOM 1882 C CA . VAL A 1 244 ? -5.520 12.858 -16.336 1.00 92.00 244 VAL A CA 1
ATOM 1883 C C . VAL A 1 244 ? -5.166 13.412 -17.705 1.00 92.00 244 VAL A C 1
ATOM 1885 O O . VAL A 1 244 ? -5.928 14.221 -18.243 1.00 92.00 244 VAL A O 1
ATOM 1888 N N . ARG A 1 245 ? -4.012 13.014 -18.228 1.00 94.06 245 ARG A N 1
ATOM 1889 C CA . ARG A 1 245 ? -3.616 13.242 -19.617 1.00 94.06 245 ARG A CA 1
ATOM 1890 C C . ARG A 1 245 ? -3.134 11.933 -20.224 1.00 94.06 245 ARG A C 1
ATOM 1892 O O . ARG A 1 245 ? -2.651 11.075 -19.487 1.00 94.06 245 ARG A O 1
ATOM 1899 N N . GLU A 1 246 ? -3.262 11.823 -21.532 1.00 95.25 246 GLU A N 1
ATOM 1900 C CA . GLU A 1 246 ? -2.696 10.723 -22.304 1.00 95.25 246 GLU A CA 1
ATOM 1901 C C . GLU A 1 246 ? -1.166 10.746 -22.236 1.00 95.25 246 GLU A C 1
ATOM 1903 O O . GLU A 1 246 ? -0.549 11.797 -22.004 1.00 95.25 246 GLU A O 1
ATOM 1908 N N . LEU A 1 247 ? -0.582 9.560 -22.351 1.00 95.94 247 LEU A N 1
ATOM 1909 C CA . LEU A 1 247 ? 0.846 9.344 -22.488 1.00 95.94 247 LEU A CA 1
ATOM 1910 C C . LEU A 1 247 ? 1.079 8.651 -23.828 1.00 95.94 247 LEU A C 1
ATOM 1912 O O . LEU A 1 247 ? 0.638 7.519 -24.010 1.00 95.94 247 LEU A O 1
ATOM 1916 N N . ASP A 1 248 ? 1.783 9.332 -24.724 1.00 95.69 248 ASP A N 1
ATOM 1917 C CA . ASP A 1 248 ? 2.158 8.783 -26.026 1.00 95.69 248 ASP A CA 1
ATOM 1918 C C . ASP A 1 248 ? 3.150 7.616 -25.865 1.00 95.69 248 ASP A C 1
ATOM 1920 O O . ASP A 1 248 ? 3.882 7.587 -24.871 1.00 95.69 248 ASP A O 1
ATOM 1924 N N . PRO A 1 249 ? 3.214 6.666 -26.815 1.00 97.31 249 PRO A N 1
ATOM 1925 C CA . PRO A 1 249 ? 4.226 5.611 -26.818 1.00 97.31 249 PRO A CA 1
ATOM 1926 C C . PRO A 1 249 ? 5.652 6.174 -26.742 1.00 97.31 249 PRO A C 1
ATOM 1928 O O . PRO A 1 249 ? 5.954 7.218 -27.324 1.00 97.31 249 PRO A O 1
ATOM 1931 N N . GLY A 1 250 ? 6.549 5.481 -26.045 1.00 97.75 250 GLY A N 1
ATOM 1932 C CA . GLY A 1 250 ? 7.929 5.937 -25.893 1.00 97.75 250 GLY A CA 1
ATOM 1933 C C . GLY A 1 250 ? 8.685 5.226 -24.779 1.00 97.75 250 GLY A C 1
ATOM 1934 O O . GLY A 1 250 ? 8.319 4.128 -24.368 1.00 97.75 250 GLY A O 1
ATOM 1935 N N . THR A 1 251 ? 9.745 5.872 -24.289 1.00 98.12 251 THR A N 1
ATOM 1936 C CA . THR A 1 251 ? 10.598 5.348 -23.215 1.00 98.12 251 THR A CA 1
ATOM 1937 C C . THR A 1 251 ? 10.492 6.227 -21.972 1.00 98.12 251 THR A C 1
ATOM 1939 O O . THR A 1 251 ? 10.811 7.421 -22.001 1.00 98.12 251 THR A O 1
ATOM 1942 N N . LEU A 1 252 ? 10.105 5.627 -20.844 1.00 97.94 252 LEU A N 1
ATOM 1943 C CA . LEU A 1 252 ? 10.153 6.261 -19.532 1.00 97.94 252 LEU A CA 1
ATOM 1944 C C . LEU A 1 252 ? 11.498 5.974 -18.860 1.00 97.94 252 LEU A C 1
ATOM 1946 O O . LEU A 1 252 ? 11.893 4.821 -18.696 1.00 97.94 252 LEU A O 1
ATOM 1950 N N . ARG A 1 253 ? 12.174 7.031 -18.401 1.00 98.19 253 ARG A N 1
ATOM 1951 C CA . ARG A 1 253 ? 13.437 6.936 -17.657 1.00 98.19 253 ARG A CA 1
ATOM 1952 C C . ARG A 1 253 ? 13.231 7.301 -16.197 1.00 98.19 253 ARG A C 1
ATOM 1954 O O . ARG A 1 253 ? 12.810 8.420 -15.899 1.00 98.19 253 ARG A O 1
ATOM 1961 N N . LEU A 1 254 ? 13.562 6.384 -15.291 1.00 97.38 254 LEU A N 1
ATOM 1962 C CA . LEU A 1 254 ? 13.465 6.582 -13.845 1.00 97.38 254 LEU A CA 1
ATOM 1963 C C . LEU A 1 254 ? 14.803 6.325 -13.150 1.00 97.38 254 LEU A C 1
ATOM 1965 O O . LEU A 1 254 ? 15.619 5.518 -13.590 1.00 97.38 254 LEU A O 1
ATOM 1969 N N . GLU A 1 255 ? 14.990 6.979 -12.004 1.00 96.62 255 GLU A N 1
ATOM 1970 C CA . GLU A 1 255 ? 16.140 6.788 -11.119 1.00 96.62 255 GLU A CA 1
ATOM 1971 C C . GLU A 1 255 ? 15.679 6.618 -9.662 1.00 96.62 255 GLU A C 1
ATOM 1973 O O . GLU A 1 255 ? 14.662 7.176 -9.248 1.00 96.62 255 GLU A O 1
ATOM 1978 N N . GLY A 1 256 ? 16.439 5.859 -8.871 1.00 95.19 256 GLY A N 1
ATOM 1979 C CA . GLY A 1 256 ? 16.262 5.712 -7.430 1.00 95.19 256 GLY A CA 1
ATOM 1980 C C . GLY A 1 256 ? 15.031 4.888 -7.055 1.00 95.19 256 GLY A C 1
ATOM 1981 O O . GLY A 1 256 ? 14.769 3.833 -7.629 1.00 95.19 256 GLY A O 1
ATOM 1982 N N . ILE A 1 257 ? 14.272 5.361 -6.062 1.00 93.69 257 ILE A N 1
ATOM 1983 C CA . ILE A 1 257 ? 13.109 4.638 -5.522 1.00 93.69 257 ILE A CA 1
ATOM 1984 C C . ILE A 1 257 ? 12.025 4.391 -6.592 1.00 93.69 257 ILE A C 1
ATOM 1986 O O . ILE A 1 257 ? 11.551 3.258 -6.670 1.00 93.69 257 ILE A O 1
ATOM 1990 N N . PRO A 1 258 ? 11.639 5.367 -7.442 1.00 94.19 258 PRO A N 1
ATOM 1991 C CA . PRO A 1 258 ? 10.708 5.112 -8.543 1.00 94.19 258 PRO A CA 1
ATOM 1992 C C . PRO A 1 258 ? 11.180 4.026 -9.516 1.00 94.19 258 PRO A C 1
ATOM 1994 O O . PRO A 1 258 ? 10.371 3.190 -9.906 1.00 94.19 258 PRO A O 1
ATOM 1997 N N . ALA A 1 259 ? 12.474 3.992 -9.860 1.00 95.88 259 ALA A N 1
ATOM 1998 C CA . ALA A 1 259 ? 13.038 2.948 -10.721 1.00 95.88 259 ALA A CA 1
ATOM 1999 C C . ALA A 1 259 ? 12.946 1.566 -10.063 1.00 95.88 259 ALA A C 1
ATOM 2001 O O . ALA A 1 259 ? 12.492 0.611 -10.688 1.00 95.88 259 ALA A O 1
ATOM 2002 N N . ALA A 1 260 ? 13.297 1.476 -8.777 1.00 92.94 260 ALA A N 1
ATOM 2003 C CA . ALA A 1 260 ? 13.193 0.237 -8.017 1.00 92.94 260 ALA A CA 1
ATOM 2004 C C . ALA A 1 260 ? 11.736 -0.242 -7.866 1.00 92.94 260 ALA A C 1
ATOM 2006 O O . ALA A 1 260 ? 11.481 -1.437 -7.960 1.00 92.94 260 ALA A O 1
ATOM 2007 N N . ASN A 1 261 ? 10.783 0.675 -7.656 1.00 92.19 261 ASN A N 1
ATOM 2008 C CA . ASN A 1 261 ? 9.354 0.348 -7.603 1.00 92.19 261 ASN A CA 1
ATOM 2009 C C . ASN A 1 261 ? 8.839 -0.154 -8.960 1.00 92.19 261 ASN A C 1
ATOM 2011 O O . ASN A 1 261 ? 8.156 -1.168 -9.001 1.00 92.19 261 ASN A O 1
ATOM 2015 N N . LEU A 1 262 ? 9.188 0.521 -10.062 1.00 95.19 262 LEU A N 1
ATOM 2016 C CA . LEU A 1 262 ? 8.805 0.081 -11.405 1.00 95.19 262 LEU A CA 1
ATOM 2017 C C . LEU A 1 262 ? 9.392 -1.301 -11.718 1.00 95.19 262 LEU A C 1
ATOM 2019 O O . LEU A 1 262 ? 8.671 -2.187 -12.158 1.00 95.19 262 LEU A O 1
ATOM 2023 N N . HIS A 1 263 ? 10.672 -1.521 -11.416 1.00 94.88 263 HIS A N 1
ATOM 2024 C CA . HIS A 1 263 ? 11.304 -2.825 -11.609 1.00 94.88 263 HIS A CA 1
ATOM 2025 C C . HIS A 1 263 ? 10.658 -3.932 -10.758 1.00 94.88 263 HIS A C 1
ATOM 2027 O O . HIS A 1 263 ? 10.569 -5.069 -11.210 1.00 94.88 263 HIS A O 1
ATOM 2033 N N . HIS A 1 264 ? 10.217 -3.634 -9.531 1.00 89.81 264 HIS A N 1
ATOM 2034 C CA . HIS A 1 264 ? 9.486 -4.598 -8.701 1.00 89.81 264 HIS A CA 1
ATOM 2035 C C . HIS A 1 264 ? 8.186 -5.055 -9.378 1.00 89.81 264 HIS A C 1
ATOM 2037 O O . HIS A 1 264 ? 7.942 -6.254 -9.498 1.00 89.81 264 HIS A O 1
ATOM 2043 N N . GLU A 1 265 ? 7.394 -4.109 -9.883 1.00 88.94 265 GLU A N 1
ATOM 2044 C CA . GLU A 1 265 ? 6.155 -4.416 -10.601 1.00 88.94 265 GLU A CA 1
ATOM 2045 C C . GLU A 1 265 ? 6.401 -5.165 -11.917 1.00 88.94 265 GLU A C 1
ATOM 2047 O O . GLU A 1 265 ? 5.660 -6.083 -12.255 1.00 88.94 265 GLU A O 1
ATOM 2052 N N . LEU A 1 266 ? 7.474 -4.831 -12.636 1.00 91.06 266 LEU A N 1
ATOM 2053 C CA . LEU A 1 266 ? 7.864 -5.557 -13.847 1.00 91.06 266 LEU A CA 1
ATOM 2054 C C . LEU A 1 266 ? 8.294 -6.997 -13.540 1.00 91.06 266 LEU A C 1
ATOM 2056 O O . LEU A 1 266 ? 7.919 -7.897 -14.286 1.00 91.06 266 LEU A O 1
ATOM 2060 N N . SER A 1 267 ? 8.984 -7.251 -12.420 1.00 86.31 267 SER A N 1
ATOM 2061 C CA . SER A 1 267 ? 9.325 -8.630 -12.031 1.00 86.31 267 SER A CA 1
ATOM 2062 C C . SER A 1 267 ? 8.093 -9.503 -11.765 1.00 86.31 267 SER A C 1
ATOM 2064 O O . SER A 1 267 ? 8.114 -10.679 -12.119 1.00 86.31 267 SER A O 1
ATOM 2066 N N . HIS A 1 268 ? 6.986 -8.937 -11.258 1.00 78.38 268 HIS A N 1
ATOM 2067 C CA . HIS A 1 268 ? 5.720 -9.682 -11.120 1.00 78.38 268 HIS A CA 1
ATOM 2068 C C . HIS A 1 268 ? 5.149 -10.105 -12.469 1.00 78.38 268 HIS A C 1
ATOM 2070 O O . HIS A 1 268 ? 4.613 -11.202 -12.599 1.00 78.38 268 HIS A O 1
ATOM 2076 N N . LEU A 1 269 ? 5.280 -9.248 -13.485 1.00 80.94 269 LEU A N 1
ATOM 2077 C CA . LEU A 1 269 ? 4.839 -9.557 -14.844 1.00 80.94 269 LEU A CA 1
ATOM 2078 C C . LEU A 1 269 ? 5.714 -10.628 -15.513 1.00 80.94 269 LEU A C 1
ATOM 2080 O O . LEU A 1 269 ? 5.232 -11.323 -16.405 1.00 80.94 269 LEU A O 1
ATOM 2084 N N . MET A 1 270 ? 6.975 -10.754 -15.093 1.00 76.44 270 MET A N 1
ATOM 2085 C CA . MET A 1 270 ? 7.946 -11.727 -15.610 1.00 76.44 270 MET A CA 1
ATOM 2086 C C . MET A 1 270 ? 7.940 -13.063 -14.849 1.00 76.44 270 MET A C 1
ATOM 2088 O O . MET A 1 270 ? 8.445 -14.051 -15.371 1.00 76.44 270 MET A O 1
ATOM 2092 N N . GLY A 1 271 ? 7.335 -13.114 -13.656 1.00 65.50 271 GLY A N 1
ATOM 2093 C CA . GLY A 1 271 ? 7.303 -14.309 -12.806 1.00 65.50 271 GLY A CA 1
ATOM 2094 C C . GLY A 1 271 ? 8.555 -14.509 -11.943 1.00 65.50 271 GLY A C 1
ATOM 2095 O O . GLY A 1 271 ? 8.779 -15.618 -11.463 1.00 65.50 271 GLY A O 1
ATOM 2096 N N . ASP A 1 272 ? 9.356 -13.460 -11.734 1.00 58.00 272 ASP A N 1
ATOM 2097 C CA . ASP A 1 272 ? 10.603 -13.529 -10.965 1.00 58.00 272 ASP A CA 1
ATOM 2098 C C . ASP A 1 272 ? 10.377 -13.279 -9.462 1.00 58.00 272 ASP A C 1
ATOM 2100 O O . ASP A 1 272 ? 9.745 -12.295 -9.063 1.00 58.00 272 ASP A O 1
ATOM 2104 N N . ASP A 1 273 ? 10.954 -14.142 -8.619 1.00 51.09 273 ASP A N 1
ATOM 2105 C CA . ASP A 1 273 ? 10.792 -14.132 -7.158 1.00 51.09 273 ASP A CA 1
ATOM 2106 C C . ASP A 1 273 ? 11.916 -13.384 -6.401 1.00 51.09 273 ASP A C 1
ATOM 2108 O O . ASP A 1 273 ? 13.042 -13.218 -6.878 1.00 51.09 273 ASP A O 1
ATOM 2112 N N . LEU A 1 274 ? 11.616 -12.923 -5.177 1.00 52.09 274 LEU A N 1
ATOM 2113 C CA . LEU A 1 274 ? 12.554 -12.173 -4.321 1.00 52.09 274 LEU A CA 1
ATOM 2114 C C . LEU A 1 274 ? 13.640 -13.054 -3.666 1.00 52.09 274 LEU A C 1
ATOM 2116 O O . LEU A 1 274 ? 13.379 -14.173 -3.226 1.00 52.09 274 LEU A O 1
ATOM 2120 N N . GLY A 1 275 ? 14.836 -12.472 -3.490 1.00 47.56 275 GLY A N 1
ATOM 2121 C CA . GLY A 1 275 ? 16.007 -13.067 -2.824 1.00 47.56 275 GLY A CA 1
ATOM 2122 C C . GLY A 1 275 ? 15.843 -13.387 -1.321 1.00 47.56 275 GLY A C 1
ATOM 2123 O O . GLY A 1 275 ? 14.749 -13.261 -0.769 1.00 47.56 275 GLY A O 1
ATOM 2124 N N . PRO A 1 276 ? 16.915 -13.839 -0.635 1.00 38.78 276 PRO A N 1
ATOM 2125 C CA . PRO A 1 276 ? 16.839 -14.397 0.720 1.00 38.78 276 PRO A CA 1
ATOM 2126 C C . PRO A 1 276 ? 16.414 -13.383 1.803 1.00 38.78 276 PRO A C 1
ATOM 2128 O O . PRO A 1 276 ? 16.615 -12.174 1.691 1.00 38.78 276 PRO A O 1
ATOM 2131 N N . SER A 1 277 ? 15.807 -13.893 2.880 1.00 42.50 277 SER A N 1
ATOM 2132 C CA . SER A 1 277 ? 15.094 -13.127 3.918 1.00 42.50 277 SER A CA 1
ATOM 2133 C C . SER A 1 277 ? 15.928 -12.712 5.138 1.00 42.50 277 SER A C 1
ATOM 2135 O O . SER A 1 277 ? 15.349 -12.367 6.167 1.00 42.50 277 SER A O 1
ATOM 2137 N N . VAL A 1 278 ? 17.258 -12.797 5.090 1.00 45.66 278 VAL A N 1
ATOM 2138 C CA . VAL A 1 278 ? 18.078 -12.693 6.307 1.00 45.66 278 VAL A CA 1
ATOM 2139 C C . VAL A 1 278 ? 18.571 -11.258 6.499 1.00 45.66 278 VAL A C 1
ATOM 2141 O O . VAL A 1 278 ? 19.395 -10.770 5.732 1.00 45.66 278 VAL A O 1
ATOM 2144 N N . LEU A 1 279 ? 18.031 -10.582 7.514 1.00 49.88 279 LEU A N 1
ATOM 2145 C CA . LEU A 1 279 ? 18.631 -9.398 8.126 1.00 49.88 279 LEU A CA 1
ATOM 2146 C C . LEU A 1 279 ? 19.204 -9.816 9.479 1.00 49.88 279 LEU A C 1
ATOM 2148 O O . LEU A 1 279 ? 18.496 -10.445 10.269 1.00 49.88 279 LEU A O 1
ATOM 2152 N N . GLU A 1 280 ? 20.451 -9.453 9.746 1.00 42.72 280 GLU A N 1
ATOM 2153 C CA . GLU A 1 280 ? 21.059 -9.591 11.069 1.00 42.72 280 GLU A CA 1
ATOM 2154 C C . GLU A 1 280 ? 20.723 -8.345 11.902 1.00 42.72 280 GLU A C 1
ATOM 2156 O O . GLU A 1 280 ? 20.688 -7.227 11.385 1.00 42.72 280 GLU A O 1
ATOM 2161 N N . PHE A 1 281 ? 20.374 -8.547 13.174 1.00 36.41 281 PHE A N 1
ATOM 2162 C CA . PHE A 1 281 ? 20.037 -7.465 14.096 1.00 36.41 281 PHE A CA 1
ATOM 2163 C C . PHE A 1 281 ? 21.293 -7.053 14.857 1.00 36.41 281 PHE A C 1
ATOM 2165 O O . PHE A 1 281 ? 21.784 -7.820 15.683 1.00 36.41 281 PHE A O 1
ATOM 2172 N N . GLU A 1 282 ? 21.756 -5.830 14.628 1.00 31.66 282 GLU A N 1
ATOM 2173 C CA . GLU A 1 282 ? 22.768 -5.174 15.455 1.00 31.66 282 GLU A CA 1
ATOM 2174 C C . GLU A 1 282 ? 22.096 -4.055 16.263 1.00 31.66 282 GLU A C 1
ATOM 2176 O O . GLU A 1 282 ? 21.243 -3.327 15.749 1.00 31.66 282 GLU A O 1
ATOM 2181 N N . VAL A 1 283 ? 22.417 -3.969 17.555 1.00 35.72 283 VAL A N 1
ATOM 2182 C CA . VAL A 1 283 ? 21.976 -2.884 18.441 1.00 35.72 283 VAL A CA 1
ATOM 2183 C C . VAL A 1 283 ? 23.183 -1.969 18.632 1.00 35.72 283 VAL A C 1
ATOM 2185 O O . VAL A 1 283 ? 24.161 -2.404 19.238 1.00 35.72 283 VAL A O 1
ATOM 2188 N N . GLU A 1 284 ? 23.117 -0.754 18.083 1.00 43.16 284 GLU A N 1
ATOM 2189 C CA . GLU A 1 284 ? 24.082 0.331 18.343 1.00 43.16 284 GLU A CA 1
ATOM 2190 C C . GLU A 1 284 ? 23.821 1.017 19.692 1.00 43.16 284 GLU A C 1
ATOM 2192 O O . GLU A 1 284 ? 22.631 1.214 20.046 1.00 43.16 284 GLU A O 1
#

Sequence (284 aa):
METVGVTTVVTVSGLTGSKRVAARVDTGAENDSIDLKLASEIGAGPVIGVKKVRSASASRLRSERRPVVHVTLELAGRCLPSEATLADRRDMRYPMIVGRKTLRRAGVTVDPSREEEPEGDEVDPRRVVGTLKLHKRLLRTVGEKRAVTPAVLALQHGGAWSYRDGDVSSVAVPIRKLSNGVVREDLYLLLNPEIERAEGTLTRLEKCGRERVRRVAKRPRRLEVRHDGGAIIRVDPGRRRIRVRELDPGTLRLEGIPAANLHHELSHLMGDDLGPSVLEFEVE

InterPro domains:
  IPR008503 Retropepsin-like aspartic endopeptidase RimB [PF05618] (46-116)
  IPR008503 Retropepsin-like aspartic endopeptidase RimB [PF05618] (128-246)
  IPR021109 Aspartic peptidase domain superfamily [G3DSA:2.40.70.10] (41-111)
  IPR021109 Aspartic peptidase domain superfamily [SSF50630] (5-115)
  IPR036821 Peptide deformylase superfamily [SSF56420] (185-271)

Secondary structure (DSSP, 8-state):
-EEEEEEEEEEEE-SS-EEEEEEEEESS-SSEEEEHHHHHHHT---EEEEEEEE-SSS-TT-EEEEEEEEEEEEETTEEEEEEEEEE--TTSS-SEEEEHHHHHHHTEEEEEEEE----TT---TTTHHHHHHHHHHHHHHH--SGGGHHHHHHHHH-S-EEEEETTEEEEEEEEEEEETTEEEEEEEEEES-EEEEEES-EEEEE--TT-SS-EEEEE-SEEEEEES-EEEEEEETTTTEEEEEEE-SEEEEEESHHHHHHHHHHHHHHTPPP----------

Radius of gyration: 22.13 Å; chains: 1; bounding box: 58×46×61 Å

Organism: Methanopyrus kandleri (strain AV19 / DSM 6324 / JCM 9639 / NBRC 100938) (NCBI:txid190192)

pLDDT: mean 79.95, std 16.7, range [28.83, 98.31]

Foldseek 3Di:
DAEAEQKHWKWKAADQAIDIFIEGEDAVDAFKAAEPVRCVQRVFDDFPAWDFDQDPPPPRPDTDIFTWTWIWMQDPNDTDIGIHTYDHQVVPPGRMYDYDVNCVVVVYHYDHVDHDGDDPDDDDVVVCPVVVVVLVVQCVQFVDNQQCVQVSCCVRRNAKAWDDDPQKIKIWFWDWDDDPNWIKIKIDIFIPKDWPDFADWDWDWDDDDPDPATAIAIGGQKTKIWGQWGWIWIQGVVVRDIDIHTGHTDIDIDGHPRRRRRVVNVCVVVVHDGDDHDDDDDDD